Protein AF-A0A968TUQ1-F1 (afdb_monomer)

Mean predicted aligned error: 18.6 Å

Nearest PDB structures (foldseek):
  4u7b-assembly2_G-2  TM=2.785E-01  e=3.137E-01  Drosophila mauritiana
  3hot-assembly1_B  TM=2.859E-01  e=4.276E-01  Drosophila mauritiana
  3hos-assembly1_B  TM=2.836E-01  e=3.478E-01  Drosophila mauritiana
  4r79-assembly1_B  TM=2.517E-01  e=3.856E-01  Drosophila mauritiana
  1ce8-assembly1_A  TM=3.547E-01  e=5.652E+00  Escherichia coli

Foldseek 3Di:
DPDDPPPPPQPDDPVLVVCALVDALVVSCVVSVHDSVVSVVSCVVVPHDHVCVVDPQDDDDPVLLVCQQVAALVVSCVVRVHDSVVSVVSCVVVVHAHVDHDDDPPQPDDDPVLLVCQQVDALVVSCVVVVHDSVSSVVSCVVVVHDRVCVPPDDDDQPPVLVVCQLVDALVVSCVVRVNDSVNSVVVSVVVVRDGDPPPPVPPCDPVNVVLLLDQLVVNCVVPPDHSVVSVVVCVVVVVPHPPVDCVLVDVVLVVCLVVDQLVVSCVVSVHDSVVSVVSD

pLDDT: mean 77.4, std 12.42, range [32.53, 93.44]

Radius of gyration: 26.95 Å; Cα contacts (8 Å, |Δi|>4): 223; chains: 1; bounding box: 61×67×60 Å

Secondary structure (DSSP, 8-state):
-------------HHHHTTBTTB-HHHHHHHHT--HHHHHHHHHHTTPPPHHHHS-S----HHHHTTTTTS-HHHHHHHHTS-HHHHHHHHHHTTPPPSS------PPPPPHHHHHHTTTS-HHHHHHHHT--HHHHHHHHHHTTPPPHHHHS-PPPPPHHHHHHBTTB-HHHHHHHHT--HHHHHHHHHHTTPPPP---------HHHHHHTTS-HHHHTTTSSS-HHHHHHHHHHTT-------GGG--HHHHTTBTTB-HHHHHHHHTS-HHHHHTT-

Structure (mmCIF, N/CA/C/O backbone):
data_AF-A0A968TUQ1-F1
#
_entry.id   AF-A0A968TUQ1-F1
#
loop_
_atom_site.group_PDB
_atom_site.id
_atom_site.type_symbol
_atom_site.label_atom_id
_atom_site.label_alt_id
_atom_site.label_comp_id
_atom_site.label_asym_id
_atom_site.label_entity_id
_atom_site.label_seq_id
_atom_site.pdbx_PDB_ins_code
_atom_site.Cartn_x
_atom_site.Cartn_y
_atom_site.Cartn_z
_atom_site.occupancy
_atom_site.B_iso_or_equiv
_atom_site.auth_seq_id
_atom_site.auth_comp_id
_atom_site.auth_asym_id
_atom_site.auth_atom_id
_atom_site.pdbx_PDB_model_num
ATOM 1 N N . MET A 1 1 ? 16.352 11.709 -5.602 1.00 33.12 1 MET A N 1
ATOM 2 C CA . MET A 1 1 ? 15.774 12.984 -6.090 1.00 33.12 1 MET A CA 1
ATOM 3 C C . MET A 1 1 ? 15.035 13.657 -4.946 1.00 33.12 1 MET A C 1
ATOM 5 O O . MET A 1 1 ? 13.844 13.423 -4.764 1.00 33.12 1 MET A O 1
ATOM 9 N N . ARG A 1 2 ? 15.761 14.443 -4.146 1.00 34.91 2 ARG A N 1
ATOM 10 C CA . ARG A 1 2 ? 15.165 15.358 -3.170 1.00 34.91 2 ARG A CA 1
ATOM 11 C C . ARG A 1 2 ? 14.443 16.438 -3.979 1.00 34.91 2 ARG A C 1
ATOM 13 O O . ARG A 1 2 ? 15.064 17.088 -4.817 1.00 34.91 2 ARG A O 1
ATOM 20 N N . ARG A 1 3 ? 13.119 16.540 -3.850 1.00 32.53 3 ARG A N 1
ATOM 21 C CA . ARG A 1 3 ? 12.384 17.660 -4.451 1.00 32.53 3 ARG A CA 1
ATOM 22 C C . ARG A 1 3 ? 12.853 18.920 -3.724 1.00 32.53 3 ARG A C 1
ATOM 24 O O . ARG A 1 3 ? 12.850 18.919 -2.499 1.00 32.53 3 ARG A O 1
ATOM 31 N N . LYS A 1 4 ? 13.312 19.923 -4.482 1.00 34.19 4 LYS A N 1
ATOM 32 C CA . LYS A 1 4 ? 13.714 21.237 -3.963 1.00 34.19 4 LYS A CA 1
ATOM 33 C C . LYS A 1 4 ? 12.654 21.743 -2.970 1.00 34.19 4 LYS A C 1
ATOM 35 O O . LYS A 1 4 ? 11.468 21.633 -3.300 1.00 34.19 4 LYS A O 1
ATOM 40 N N . PRO A 1 5 ? 13.044 22.297 -1.812 1.00 37.25 5 PRO A N 1
ATOM 41 C CA . PRO A 1 5 ? 12.116 23.085 -1.022 1.00 37.25 5 PRO A CA 1
ATOM 42 C C . PRO A 1 5 ? 11.729 24.286 -1.888 1.00 37.25 5 PRO A C 1
ATOM 44 O O . PRO A 1 5 ? 12.598 24.992 -2.402 1.00 37.25 5 PRO A O 1
ATOM 47 N N . LEU A 1 6 ? 10.434 24.484 -2.132 1.00 42.66 6 LEU A N 1
ATOM 48 C CA . LEU A 1 6 ? 9.973 25.788 -2.589 1.00 42.66 6 LEU A CA 1
ATOM 49 C C . LEU A 1 6 ? 10.182 26.712 -1.394 1.00 42.66 6 LEU A C 1
ATOM 51 O O . LEU A 1 6 ? 9.372 26.728 -0.472 1.00 42.66 6 LEU A O 1
ATOM 55 N N . GLY A 1 7 ? 11.320 27.402 -1.391 1.00 41.84 7 GLY A N 1
ATOM 56 C CA . GLY A 1 7 ? 11.641 28.499 -0.489 1.00 41.84 7 GLY A CA 1
ATOM 57 C C . GLY A 1 7 ? 10.752 29.707 -0.765 1.00 41.84 7 GLY A C 1
ATOM 58 O O . GLY A 1 7 ? 11.242 30.785 -1.066 1.00 41.84 7 GLY A O 1
ATOM 59 N N . SER A 1 8 ? 9.436 29.530 -0.690 1.00 48.94 8 SER A N 1
ATOM 60 C CA . SER A 1 8 ? 8.566 30.613 -0.274 1.00 48.94 8 SER A CA 1
ATOM 61 C C . SER A 1 8 ? 8.575 30.551 1.243 1.00 48.94 8 SER A C 1
ATOM 63 O O . SER A 1 8 ? 7.994 29.629 1.820 1.00 48.94 8 SER A O 1
ATOM 65 N N . THR A 1 9 ? 9.270 31.483 1.885 1.00 60.72 9 THR A N 1
ATOM 66 C CA . THR A 1 9 ? 9.109 31.756 3.311 1.00 60.72 9 THR A CA 1
ATOM 67 C C . THR A 1 9 ? 7.655 32.169 3.503 1.00 60.72 9 THR A C 1
ATOM 69 O O . THR A 1 9 ? 7.305 33.337 3.354 1.00 60.72 9 THR A O 1
ATOM 72 N N . ILE A 1 10 ? 6.765 31.190 3.694 1.00 66.44 10 ILE A N 1
ATOM 73 C CA . ILE A 1 10 ? 5.352 31.458 3.926 1.00 66.44 10 ILE A CA 1
ATOM 74 C C . ILE A 1 10 ? 5.318 32.284 5.200 1.00 66.44 10 ILE A C 1
ATOM 76 O O . ILE A 1 10 ? 5.719 31.815 6.265 1.00 66.44 10 ILE A O 1
ATOM 80 N N . ARG A 1 11 ? 4.888 33.540 5.084 1.00 77.81 11 ARG A N 1
ATOM 81 C CA . ARG A 1 11 ? 4.681 34.385 6.251 1.00 77.81 11 ARG A CA 1
ATOM 82 C C . ARG A 1 11 ? 3.464 33.842 6.979 1.00 77.81 11 ARG A C 1
ATOM 84 O O . ARG A 1 11 ? 2.336 34.098 6.572 1.00 77.81 11 ARG A O 1
ATOM 91 N N . T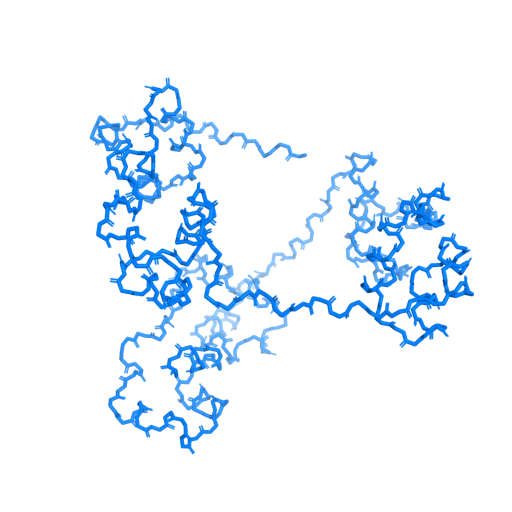RP A 1 12 ? 3.712 33.063 8.022 1.00 80.81 12 TRP A N 1
ATOM 92 C CA . TRP A 1 12 ? 2.681 32.417 8.816 1.00 80.81 12 TRP A CA 1
ATOM 93 C C . TRP A 1 12 ? 1.817 33.459 9.536 1.00 80.81 12 TRP A C 1
ATOM 95 O O . TRP A 1 12 ? 2.307 34.136 10.445 1.00 80.81 12 TRP A O 1
ATOM 105 N N . PRO A 1 13 ? 0.535 33.620 9.159 1.00 85.19 13 PRO A N 1
ATOM 106 C CA . PRO A 1 13 ? -0.359 34.529 9.861 1.00 85.19 13 PRO A CA 1
ATOM 107 C C . PRO A 1 13 ? -0.553 34.043 11.299 1.00 85.19 13 PRO A C 1
ATOM 109 O O . PRO A 1 13 ? -0.803 32.854 11.502 1.00 85.19 13 PRO A O 1
ATOM 112 N N . LYS A 1 14 ? -0.514 34.948 12.289 1.00 85.50 14 LYS A N 1
ATOM 113 C CA . LYS A 1 14 ? -0.693 34.602 13.717 1.00 85.50 14 LYS A CA 1
ATOM 114 C C . LYS A 1 14 ? -1.936 33.731 13.956 1.00 85.50 14 LYS A C 1
ATOM 116 O O . LYS A 1 14 ? -1.852 32.729 14.656 1.00 85.50 14 LYS A O 1
ATOM 121 N N . ARG A 1 15 ? -3.045 34.042 13.268 1.00 86.56 15 ARG A N 1
ATOM 122 C CA . ARG A 1 15 ? -4.294 33.260 13.315 1.00 86.56 15 ARG A CA 1
ATOM 123 C C . ARG A 1 15 ? -4.132 31.794 12.898 1.00 86.56 15 ARG A C 1
ATOM 125 O O . ARG A 1 15 ? -4.805 30.942 13.444 1.00 86.56 15 ARG A O 1
ATOM 132 N N . LEU A 1 16 ? -3.260 31.489 11.934 1.00 83.81 16 LEU A N 1
ATOM 133 C CA . LEU A 1 16 ? -3.053 30.119 11.450 1.00 83.81 16 LEU A CA 1
ATOM 134 C C . LEU A 1 16 ? -2.006 29.369 12.272 1.00 83.81 16 LEU A C 1
ATOM 136 O O . LEU A 1 16 ? -2.082 28.150 12.358 1.00 83.81 16 LEU A O 1
ATOM 140 N N . ILE A 1 17 ? -1.067 30.086 12.898 1.00 85.12 17 ILE A N 1
ATOM 141 C CA . ILE A 1 17 ? -0.157 29.503 13.893 1.00 85.12 17 ILE A CA 1
ATOM 142 C C . ILE A 1 17 ? -0.963 28.981 15.084 1.00 85.12 17 ILE A C 1
ATOM 144 O O . ILE A 1 17 ? -0.720 27.863 15.518 1.00 85.12 17 ILE A O 1
ATOM 148 N N . ALA A 1 18 ? -1.949 29.754 15.554 1.00 86.44 18 ALA A N 1
ATOM 149 C CA . ALA A 1 18 ? -2.832 29.357 16.652 1.00 86.44 18 ALA A CA 1
ATOM 150 C C . ALA A 1 18 ? -3.691 28.117 16.337 1.00 86.44 18 ALA A C 1
ATOM 152 O O . ALA A 1 18 ? -4.138 27.441 17.249 1.00 86.44 18 ALA A O 1
ATOM 153 N N . LEU A 1 19 ? -3.905 27.804 15.054 1.00 85.69 19 LEU A N 1
ATOM 154 C CA . LEU A 1 19 ? -4.670 26.631 14.626 1.00 85.69 19 LEU A CA 1
ATOM 155 C C . LEU A 1 19 ? -3.806 25.375 14.435 1.00 85.69 19 LEU A C 1
ATOM 157 O O . LEU A 1 19 ? -4.350 24.289 14.229 1.00 85.69 19 LEU A O 1
ATOM 161 N N . LEU A 1 20 ? -2.472 25.489 14.466 1.00 86.56 20 LEU A N 1
ATOM 162 C CA . LEU A 1 20 ? -1.587 24.326 14.365 1.00 86.56 20 LEU A CA 1
ATOM 163 C C . LEU A 1 20 ? -1.855 23.394 15.551 1.00 86.56 20 LEU A C 1
ATOM 165 O O . LEU A 1 20 ? -1.672 23.792 16.691 1.00 86.56 20 LEU A O 1
ATOM 169 N N . GLY A 1 21 ? -2.259 22.152 15.282 1.00 81.94 21 GLY A N 1
ATOM 170 C CA . GLY A 1 21 ? -2.590 21.179 16.329 1.00 81.94 21 GLY A CA 1
ATOM 171 C C . GLY A 1 21 ? -4.062 21.173 16.751 1.00 81.94 21 GLY A C 1
ATOM 172 O O . GLY A 1 21 ? -4.553 20.101 17.072 1.00 81.94 21 GLY A O 1
ATOM 173 N N . GLU A 1 22 ? -4.777 22.294 16.625 1.00 85.44 22 GLU A N 1
ATOM 174 C CA . GLU A 1 22 ? -6.219 22.418 16.931 1.00 85.44 22 GLU A CA 1
ATOM 175 C C . GLU A 1 22 ? -7.124 22.006 15.765 1.00 85.44 22 GLU A C 1
ATOM 177 O O . GLU A 1 22 ? -8.274 21.612 15.944 1.00 85.44 22 GLU A O 1
ATOM 182 N N . VAL A 1 23 ? -6.611 22.064 14.534 1.00 83.81 23 VAL A N 1
ATOM 183 C CA . VAL A 1 23 ? -7.305 21.554 13.343 1.00 83.81 23 VAL A CA 1
ATOM 184 C C . VAL A 1 23 ? -6.367 20.678 12.510 1.00 83.81 23 VAL A C 1
ATOM 186 O O . VAL A 1 23 ? -5.143 20.836 12.578 1.00 83.81 23 VAL A O 1
ATOM 189 N N . PRO A 1 24 ? -6.889 19.754 11.678 1.00 87.38 24 PRO A N 1
ATOM 190 C CA . PRO A 1 24 ? -6.045 18.952 10.803 1.00 87.38 24 PRO A CA 1
ATOM 191 C C . PRO A 1 24 ? -5.154 19.822 9.906 1.00 87.38 24 PRO A C 1
ATOM 193 O O . PRO A 1 24 ? -5.659 20.715 9.225 1.00 87.38 24 PRO A O 1
ATOM 196 N N . ASP A 1 25 ? -3.863 19.479 9.799 1.00 87.12 25 ASP A N 1
ATOM 197 C CA . ASP A 1 25 ? -2.859 20.185 8.974 1.00 87.12 25 ASP A CA 1
ATOM 198 C C . ASP A 1 25 ? -3.331 20.439 7.526 1.00 87.12 25 ASP A C 1
ATOM 200 O O . ASP A 1 25 ? -2.899 21.385 6.869 1.00 87.12 25 ASP A O 1
ATOM 204 N N . ARG A 1 26 ? -4.258 19.614 7.021 1.00 86.19 26 ARG A N 1
ATOM 205 C CA . ARG A 1 26 ? -4.890 19.788 5.711 1.00 86.19 26 ARG A CA 1
ATOM 206 C C . ARG A 1 26 ? -5.727 21.056 5.585 1.00 86.19 26 ARG A C 1
ATOM 208 O O . ARG A 1 26 ? -5.675 21.681 4.534 1.00 86.19 26 ARG A O 1
ATOM 215 N N . VAL A 1 27 ? -6.466 21.436 6.620 1.00 86.50 27 VAL A N 1
ATOM 216 C CA . VAL A 1 27 ? -7.296 22.650 6.606 1.00 86.50 27 VAL A CA 1
ATOM 217 C C . VAL A 1 27 ? -6.400 23.884 6.483 1.00 86.50 27 VAL A C 1
ATOM 219 O O . VAL A 1 27 ? -6.662 24.771 5.676 1.00 86.50 27 VAL A O 1
ATOM 222 N N . ILE A 1 28 ? -5.287 23.892 7.218 1.00 87.00 28 ILE A N 1
ATOM 223 C CA . ILE A 1 28 ? -4.291 24.971 7.195 1.00 87.00 28 ILE A CA 1
ATOM 224 C C . ILE A 1 28 ? -3.551 25.000 5.852 1.00 87.00 28 ILE A C 1
ATOM 226 O O . ILE A 1 28 ? -3.339 26.073 5.288 1.00 87.00 28 ILE A O 1
ATOM 230 N N . ALA A 1 29 ? -3.202 23.830 5.306 1.00 86.44 29 ALA A N 1
ATOM 231 C CA . ALA A 1 29 ? -2.570 23.715 3.994 1.00 86.44 29 ALA A CA 1
ATOM 232 C C . ALA A 1 29 ? -3.476 24.241 2.872 1.00 86.44 29 ALA A C 1
ATOM 234 O O . ALA A 1 29 ? -3.013 24.993 2.014 1.00 86.44 29 ALA A O 1
ATOM 235 N N . ASP A 1 30 ? -4.766 23.897 2.912 1.00 82.19 30 ASP A N 1
ATOM 236 C CA . ASP A 1 30 ? -5.763 24.372 1.952 1.00 82.19 30 ASP A CA 1
ATOM 237 C C . ASP A 1 30 ? -5.977 25.897 2.091 1.00 82.19 30 ASP A C 1
ATOM 239 O O . ASP A 1 30 ? -6.048 26.593 1.079 1.00 82.19 30 ASP A O 1
ATOM 243 N N . ALA A 1 31 ? -5.982 26.442 3.317 1.00 82.38 31 ALA A N 1
ATOM 244 C CA . ALA A 1 31 ? -6.110 27.883 3.574 1.00 82.38 31 ALA A CA 1
ATOM 245 C C . ALA A 1 31 ? -4.886 28.712 3.133 1.00 82.38 31 ALA A C 1
ATOM 247 O O . ALA A 1 31 ? -5.034 29.868 2.740 1.00 82.38 31 ALA A O 1
ATOM 248 N N . LEU A 1 32 ? -3.679 28.137 3.193 1.00 81.62 32 LEU A N 1
ATOM 249 C CA . LEU A 1 32 ? -2.426 28.777 2.763 1.00 81.62 32 LEU A CA 1
ATOM 250 C C . LEU A 1 32 ? -2.050 28.475 1.307 1.00 81.62 32 LEU A C 1
ATOM 252 O O . LEU A 1 32 ? -1.065 29.018 0.808 1.00 81.62 32 LEU A O 1
ATOM 256 N N . GLY A 1 33 ? -2.777 27.575 0.640 1.00 81.56 33 GLY A N 1
ATOM 257 C CA . GLY A 1 33 ? -2.406 27.072 -0.682 1.00 81.56 33 GLY A CA 1
ATOM 258 C C . GLY A 1 33 ? -1.053 26.347 -0.701 1.00 81.56 33 GLY A C 1
ATOM 259 O O . GLY A 1 33 ? -0.375 26.338 -1.730 1.00 81.56 33 GLY A O 1
ATOM 260 N N . CYS A 1 34 ? -0.632 25.761 0.425 1.00 82.19 34 CYS A N 1
ATOM 261 C CA . CYS A 1 34 ? 0.681 25.137 0.584 1.00 82.19 34 CYS A CA 1
ATOM 262 C C . CYS A 1 34 ? 0.599 23.606 0.710 1.00 82.19 34 CYS A C 1
ATOM 264 O O . CYS A 1 34 ? -0.471 23.003 0.767 1.00 82.19 34 CYS A O 1
ATOM 266 N N . GLY A 1 35 ? 1.753 22.934 0.690 1.00 82.12 35 GLY A N 1
ATOM 267 C CA . GLY A 1 35 ? 1.809 21.482 0.866 1.00 82.12 35 GLY A CA 1
ATOM 268 C C . GLY A 1 35 ? 1.678 21.071 2.336 1.00 82.12 35 GLY A C 1
ATOM 269 O O . GLY A 1 35 ? 2.262 21.714 3.202 1.00 82.12 35 GLY A O 1
ATOM 270 N N . LEU A 1 36 ? 1.019 19.935 2.610 1.00 86.00 36 LEU A N 1
ATOM 271 C CA . LEU A 1 36 ? 0.893 19.349 3.962 1.00 86.00 36 LEU A CA 1
ATOM 272 C C . LEU A 1 36 ? 2.233 19.228 4.705 1.00 86.00 36 LEU A C 1
ATOM 274 O O . LEU A 1 36 ? 2.287 19.394 5.917 1.00 86.00 36 LEU A O 1
ATOM 278 N N . SER A 1 37 ? 3.319 18.948 3.978 1.00 85.12 37 SER A N 1
ATOM 279 C CA . SER A 1 37 ? 4.660 18.837 4.553 1.00 85.12 37 SER A CA 1
ATOM 280 C C . SER A 1 37 ? 5.168 20.151 5.142 1.00 85.12 37 SER A C 1
ATOM 282 O O . SER A 1 37 ? 5.900 20.112 6.118 1.00 85.12 37 SER A O 1
ATOM 284 N N . VAL A 1 38 ? 4.772 21.297 4.577 1.00 87.44 38 VAL A N 1
ATOM 285 C CA . VAL A 1 38 ? 5.187 22.625 5.058 1.00 87.44 38 VAL A CA 1
ATOM 286 C C . VAL A 1 38 ? 4.492 22.948 6.379 1.00 87.44 38 VAL A C 1
ATOM 288 O O . VAL A 1 38 ? 5.130 23.427 7.308 1.00 87.44 38 VAL A O 1
ATOM 291 N N . VAL A 1 39 ? 3.203 22.612 6.493 1.00 88.06 39 VAL A N 1
ATOM 292 C CA . VAL A 1 39 ? 2.449 22.742 7.749 1.00 88.06 39 VAL A CA 1
ATOM 293 C C . VAL A 1 39 ? 2.994 21.802 8.820 1.00 88.06 39 VAL A C 1
ATOM 295 O O . VAL A 1 39 ? 3.219 22.226 9.950 1.00 88.06 39 VAL A O 1
ATOM 298 N N . ALA A 1 40 ? 3.281 20.550 8.454 1.00 85.19 40 ALA A N 1
ATOM 299 C CA . ALA A 1 40 ? 3.857 19.576 9.374 1.00 85.19 40 ALA A CA 1
ATOM 300 C C . ALA A 1 40 ? 5.251 19.994 9.874 1.00 85.19 40 ALA A C 1
ATOM 302 O O . ALA A 1 40 ? 5.537 19.837 11.059 1.00 85.19 40 ALA A O 1
ATOM 303 N N . GLU A 1 41 ? 6.102 20.541 9.001 1.00 88.44 41 GLU A N 1
ATOM 304 C CA . GLU A 1 41 ? 7.426 21.055 9.368 1.00 88.44 41 GLU A CA 1
ATOM 305 C C . GLU A 1 41 ? 7.315 22.267 10.303 1.00 88.44 41 GLU A C 1
ATOM 307 O O . GLU A 1 41 ? 8.007 22.328 11.318 1.00 88.44 41 GLU A O 1
ATOM 312 N N . GLU A 1 42 ? 6.406 23.203 10.019 1.00 87.56 42 GLU A N 1
ATOM 313 C CA . GLU A 1 42 ? 6.202 24.382 10.867 1.00 87.56 42 GLU A CA 1
ATOM 314 C C . GLU A 1 42 ? 5.665 24.019 12.256 1.00 87.56 42 GLU A C 1
ATOM 316 O O . GLU A 1 42 ? 6.118 24.554 13.276 1.00 87.56 42 GLU A O 1
ATOM 321 N N . ARG A 1 43 ? 4.738 23.058 12.295 1.00 91.12 43 ARG A N 1
ATOM 322 C CA . ARG A 1 43 ? 4.211 22.465 13.522 1.00 91.12 43 ARG A CA 1
ATOM 323 C C . ARG A 1 43 ? 5.328 21.803 14.338 1.00 91.12 43 ARG A C 1
ATOM 325 O O . ARG A 1 43 ? 5.426 22.033 15.542 1.00 91.12 43 ARG A O 1
ATOM 332 N N . GLN A 1 44 ? 6.198 21.027 13.686 1.00 87.44 44 GLN A N 1
ATOM 333 C CA . GLN A 1 44 ? 7.351 20.377 14.323 1.00 87.44 44 GLN A CA 1
ATOM 334 C C . GLN A 1 44 ? 8.378 21.386 14.851 1.00 87.44 44 GLN A C 1
ATOM 336 O O . GLN A 1 44 ? 8.845 21.221 15.976 1.00 87.44 44 GLN A O 1
ATOM 341 N N . LYS A 1 45 ? 8.683 22.458 14.103 1.00 89.50 45 LYS A N 1
ATOM 342 C CA . LYS A 1 45 ? 9.578 23.544 14.556 1.00 89.50 45 LYS A CA 1
ATOM 343 C C . LYS A 1 45 ? 9.094 24.194 15.852 1.00 89.50 45 LYS A C 1
ATOM 345 O O . LYS A 1 45 ? 9.906 24.528 16.706 1.00 89.50 45 LYS A O 1
ATOM 350 N N . ARG A 1 46 ? 7.775 24.327 16.014 1.00 88.00 46 ARG A N 1
ATOM 351 C CA . ARG A 1 46 ? 7.130 24.853 17.233 1.00 88.00 46 ARG A CA 1
ATOM 352 C C . ARG A 1 46 ? 6.848 23.795 18.294 1.00 88.00 46 ARG A C 1
ATOM 354 O O . ARG A 1 46 ? 6.262 24.124 19.315 1.00 88.00 46 ARG A O 1
ATOM 361 N N . ARG A 1 47 ? 7.255 22.542 18.061 1.00 87.88 47 ARG A N 1
ATOM 362 C CA . ARG A 1 47 ? 7.020 21.399 18.959 1.00 87.88 47 ARG A CA 1
ATOM 363 C C . ARG A 1 47 ? 5.540 21.177 19.299 1.00 87.88 47 ARG A C 1
ATOM 365 O O . ARG A 1 47 ? 5.224 20.625 20.344 1.00 87.88 47 ARG A O 1
ATOM 372 N N . ILE A 1 48 ? 4.632 21.558 18.401 1.00 86.12 48 ILE A N 1
ATOM 373 C CA . ILE A 1 48 ? 3.193 21.369 18.598 1.00 86.12 48 ILE A CA 1
ATOM 374 C C . ILE A 1 48 ? 2.810 19.945 18.150 1.00 86.12 48 ILE A C 1
ATOM 376 O O . ILE A 1 48 ? 3.177 19.535 17.043 1.00 86.12 48 ILE A O 1
ATOM 380 N N . PRO A 1 49 ? 2.095 19.137 18.948 1.00 83.38 49 PRO A N 1
ATOM 381 C CA . PRO A 1 49 ? 1.619 17.825 18.507 1.00 83.38 49 PRO A CA 1
ATOM 382 C C . PRO A 1 49 ? 0.590 17.936 17.372 1.00 83.38 49 PRO A C 1
ATOM 384 O O . PRO A 1 49 ? -0.074 18.955 17.205 1.00 83.38 49 PRO A O 1
ATOM 387 N N . SER A 1 50 ? 0.458 16.900 16.540 1.00 83.94 50 SER A N 1
ATOM 388 C CA . SER A 1 50 ? -0.523 16.934 15.443 1.00 83.94 50 SER A CA 1
ATOM 389 C C . SER A 1 50 ? -1.947 16.876 15.983 1.00 83.94 50 SER A C 1
ATOM 391 O O . SER A 1 50 ? -2.171 16.235 17.006 1.00 83.94 50 SER A O 1
ATOM 393 N N . TYR A 1 51 ? -2.914 17.431 15.252 1.00 81.06 51 TYR A N 1
ATOM 394 C CA . TYR A 1 51 ? -4.336 17.305 15.593 1.00 81.06 51 TYR A CA 1
ATOM 395 C C . TYR A 1 51 ? -4.758 15.863 15.891 1.00 81.06 51 TYR A C 1
ATOM 397 O O . TYR A 1 51 ? -5.445 15.595 16.862 1.00 81.06 51 TYR A O 1
ATOM 405 N N . ALA A 1 52 ? -4.271 14.893 15.115 1.00 72.19 52 ALA A N 1
ATOM 406 C CA . ALA A 1 52 ? -4.585 13.482 15.344 1.00 72.19 52 ALA A CA 1
ATOM 407 C C . ALA A 1 52 ? -3.944 12.894 16.618 1.00 72.19 52 ALA A C 1
ATOM 409 O O . ALA A 1 52 ? -4.367 11.835 17.073 1.00 72.19 52 ALA A O 1
ATOM 410 N N . THR A 1 53 ? -2.894 13.530 17.140 1.00 71.06 53 THR A N 1
ATOM 411 C CA . THR A 1 53 ? -2.249 13.168 18.409 1.00 71.06 53 THR A CA 1
ATOM 412 C C . THR A 1 53 ? -3.007 13.766 19.591 1.00 71.06 53 THR A C 1
ATOM 414 O O . THR A 1 53 ? -3.144 13.094 20.603 1.00 71.06 53 THR A O 1
ATOM 417 N N . GLN A 1 54 ? -3.489 15.004 19.449 1.00 65.00 54 GLN A N 1
ATOM 418 C CA . GLN A 1 54 ? -4.206 15.737 20.501 1.00 65.00 54 GLN A CA 1
ATOM 419 C C . GLN A 1 54 ? -5.680 15.340 20.596 1.00 65.00 54 GLN A C 1
ATOM 421 O O . GLN A 1 54 ? -6.257 15.350 21.674 1.00 65.00 54 GLN A O 1
ATOM 426 N N . HIS A 1 55 ? -6.264 14.911 19.478 1.00 65.62 55 HIS A N 1
ATOM 427 C CA . HIS A 1 55 ? -7.620 14.391 19.402 1.00 65.62 55 HIS A CA 1
ATOM 428 C C . HIS A 1 55 ? -7.556 12.939 18.930 1.00 65.62 55 HI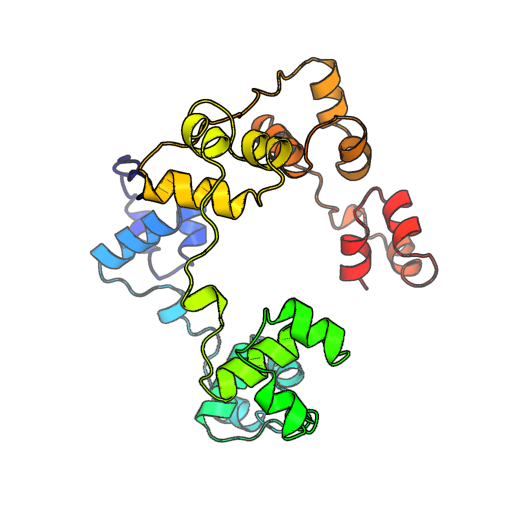S A C 1
ATOM 430 O O . HIS A 1 55 ? -7.625 12.665 17.719 1.00 65.62 55 HIS A O 1
ATOM 436 N N . PRO A 1 56 ? -7.378 11.982 19.862 1.00 62.25 56 PRO A N 1
ATOM 437 C CA . PRO A 1 56 ? -7.494 10.573 19.544 1.00 62.25 56 PRO A CA 1
ATOM 438 C C . PRO A 1 56 ? -8.813 10.351 18.809 1.00 62.25 56 PRO A C 1
ATOM 440 O O . PRO A 1 56 ? -9.874 10.763 19.263 1.00 62.25 56 PRO A O 1
ATOM 443 N N . ARG A 1 57 ? -8.764 9.667 17.661 1.00 65.94 57 ARG A N 1
ATOM 444 C CA . ARG A 1 57 ? -9.966 9.382 16.848 1.00 65.94 57 ARG A CA 1
ATOM 445 C C . ARG A 1 57 ? -11.047 8.595 17.605 1.00 65.94 57 ARG A C 1
ATOM 447 O O . ARG A 1 57 ? -12.131 8.399 17.071 1.00 65.94 57 ARG A O 1
ATOM 454 N N . CYS A 1 58 ? -10.711 8.077 18.781 1.00 68.50 58 CYS A N 1
ATOM 455 C CA . CYS A 1 58 ? -11.593 7.411 19.715 1.00 68.50 58 CYS A CA 1
ATOM 456 C C . CYS A 1 58 ? -10.965 7.486 21.104 1.00 68.50 58 CYS A C 1
ATOM 458 O O . CYS A 1 58 ? -9.853 6.989 21.296 1.00 68.50 58 CYS A O 1
ATOM 460 N N . GLU A 1 59 ? -11.691 8.032 22.068 1.00 78.44 59 GLU A N 1
ATOM 461 C CA . GLU A 1 59 ? -11.444 7.745 23.477 1.00 78.44 59 GLU A CA 1
ATOM 462 C C . GLU A 1 59 ? -11.982 6.348 23.771 1.00 78.44 59 GLU A C 1
ATOM 464 O O . GLU A 1 59 ? -13.161 6.066 23.529 1.00 78.44 59 GLU A O 1
ATOM 469 N N . TRP A 1 60 ? -11.105 5.447 24.205 1.00 84.56 60 TRP A N 1
ATOM 470 C CA . TRP A 1 60 ? -11.486 4.100 24.611 1.00 84.56 60 TRP A CA 1
ATOM 471 C C . TRP A 1 60 ? -11.943 4.140 26.060 1.00 84.56 60 TRP A C 1
ATOM 473 O O . TRP A 1 60 ? -11.145 4.426 26.946 1.00 84.56 60 TRP A O 1
ATOM 483 N N . THR A 1 61 ? -13.224 3.864 26.278 1.00 86.44 61 THR A N 1
ATOM 484 C CA . THR A 1 61 ? -13.809 3.715 27.610 1.00 86.44 61 THR A CA 1
ATOM 485 C C . THR A 1 61 ? -14.051 2.229 27.893 1.00 86.44 61 THR A C 1
ATOM 487 O O . THR A 1 61 ? -14.132 1.442 26.938 1.00 86.44 61 THR A O 1
ATOM 490 N N . PRO A 1 62 ? -14.185 1.817 29.166 1.00 86.69 62 PRO A N 1
ATOM 491 C CA . PRO A 1 62 ? -14.484 0.429 29.519 1.00 86.69 62 PRO A CA 1
ATOM 492 C C . PRO A 1 62 ? -15.719 -0.132 28.795 1.00 86.69 62 PRO A C 1
ATOM 494 O O . PRO A 1 62 ? -15.716 -1.286 28.367 1.00 86.69 62 PRO A O 1
ATOM 497 N N . GLU A 1 63 ? -16.742 0.694 28.559 1.00 86.00 63 GLU A N 1
ATOM 498 C CA . GLU A 1 63 ? -17.967 0.304 27.847 1.00 86.00 63 GLU A CA 1
ATOM 499 C C . GLU A 1 63 ? -17.681 -0.028 26.377 1.00 86.00 63 GLU A C 1
ATOM 501 O O . GLU A 1 63 ? -18.234 -0.981 25.827 1.00 86.00 63 GLU A O 1
ATOM 506 N N . LYS A 1 64 ? -16.783 0.729 25.732 1.00 88.62 64 LYS A N 1
ATOM 507 C CA . LYS A 1 64 ? -16.369 0.478 24.342 1.00 88.62 64 LYS A CA 1
ATOM 508 C C . LYS A 1 64 ? -15.464 -0.742 24.240 1.00 88.62 64 LYS A C 1
ATOM 510 O O . LYS A 1 64 ? -15.598 -1.514 23.290 1.00 88.62 64 LYS A O 1
ATOM 515 N N . ASP A 1 65 ? -14.573 -0.931 25.211 1.00 90.31 65 ASP A N 1
ATOM 516 C CA . ASP A 1 65 ? -13.728 -2.124 25.289 1.00 90.31 65 ASP A CA 1
ATOM 517 C C . ASP A 1 65 ? -14.583 -3.390 25.485 1.00 90.31 65 ASP A C 1
ATOM 519 O O . ASP A 1 65 ? -14.309 -4.417 24.863 1.00 90.31 65 ASP A O 1
ATOM 523 N N . ALA A 1 66 ? -15.695 -3.295 26.225 1.00 90.00 66 ALA A N 1
ATOM 524 C CA . ALA A 1 66 ? -16.648 -4.390 26.406 1.00 90.00 66 ALA A CA 1
ATOM 525 C C . ALA A 1 66 ? -17.391 -4.807 25.119 1.00 90.00 66 ALA A C 1
ATOM 527 O O . ALA A 1 66 ? -18.037 -5.859 25.110 1.00 90.00 66 ALA A O 1
ATOM 528 N N . LEU A 1 67 ? -17.335 -4.016 24.040 1.00 88.50 67 LEU A N 1
ATOM 529 C CA . LEU A 1 67 ? -17.878 -4.385 22.723 1.00 88.50 67 LEU A CA 1
ATOM 530 C C . LEU A 1 67 ? -16.868 -5.155 21.860 1.00 88.50 67 LEU A C 1
ATOM 532 O O . LEU A 1 67 ? -17.252 -5.805 20.883 1.00 88.50 67 LEU A O 1
ATOM 536 N N . LEU A 1 68 ? -15.578 -5.101 22.196 1.00 89.75 68 LEU A N 1
ATOM 537 C CA . LEU A 1 68 ? -14.522 -5.755 21.428 1.00 89.75 68 LEU A CA 1
ATOM 538 C C . LEU A 1 68 ? -14.643 -7.279 21.545 1.00 89.75 68 LEU A C 1
ATOM 540 O O . LEU A 1 68 ? -14.846 -7.824 22.623 1.00 89.75 68 LEU A O 1
ATOM 544 N N . GLY A 1 69 ? -14.529 -7.986 20.419 1.00 84.62 69 GLY A N 1
ATOM 545 C CA . GLY A 1 69 ? -14.631 -9.452 20.381 1.00 84.62 69 GLY A CA 1
ATOM 546 C C . GLY A 1 69 ? -16.062 -10.010 20.414 1.00 84.62 69 GLY A C 1
ATOM 547 O O . GLY A 1 69 ? -16.251 -11.159 20.021 1.00 84.62 69 GLY A O 1
ATOM 548 N N . LYS A 1 70 ? -17.078 -9.209 20.776 1.00 88.81 70 LYS A N 1
ATOM 549 C CA . LYS A 1 70 ? -18.503 -9.604 20.708 1.00 88.81 70 LYS A CA 1
ATOM 550 C C . LYS A 1 70 ? -19.065 -9.603 19.289 1.00 88.81 70 LYS A C 1
ATOM 552 O O . LYS A 1 70 ? -19.985 -10.356 18.983 1.00 88.81 70 LYS A O 1
ATOM 557 N N . ASP A 1 71 ? -18.510 -8.779 18.404 1.00 87.44 71 ASP A N 1
ATOM 558 C CA . ASP A 1 71 ? -18.820 -8.751 16.973 1.00 87.44 71 ASP A CA 1
ATOM 559 C C . ASP A 1 71 ? -17.535 -8.567 16.145 1.00 87.44 71 ASP A C 1
ATOM 561 O O . ASP A 1 71 ? -16.428 -8.460 16.677 1.00 87.44 71 ASP A O 1
ATOM 565 N N . SER A 1 72 ? -17.662 -8.569 14.821 1.00 89.25 72 SER A N 1
ATOM 566 C CA . SER A 1 72 ? -16.593 -8.223 13.896 1.00 89.25 72 SER A CA 1
ATOM 567 C C . SER A 1 72 ? -16.071 -6.818 14.180 1.00 89.25 72 SER A C 1
ATOM 569 O O . SER A 1 72 ? -16.839 -5.887 14.429 1.00 89.25 72 SER A O 1
ATOM 571 N N . ASP A 1 73 ? -14.759 -6.632 14.000 1.00 89.50 73 ASP A N 1
ATOM 572 C CA . ASP A 1 73 ? -14.115 -5.318 14.125 1.00 89.50 73 ASP A CA 1
ATOM 573 C C . ASP A 1 73 ? -14.794 -4.260 13.224 1.00 89.50 73 ASP A C 1
ATOM 575 O O . ASP A 1 73 ? -14.743 -3.070 13.514 1.00 89.50 73 ASP A O 1
ATOM 579 N N . ARG A 1 74 ? -15.448 -4.684 12.129 1.00 88.25 74 ARG A N 1
ATOM 580 C CA . ARG A 1 74 ? -16.229 -3.817 11.233 1.00 88.25 74 ARG A CA 1
ATOM 581 C C . ARG A 1 74 ? -17.556 -3.379 11.858 1.00 88.25 74 ARG A C 1
ATOM 583 O O . ARG A 1 74 ? -17.885 -2.202 11.754 1.00 88.25 74 ARG A O 1
ATOM 590 N N . ALA A 1 75 ? -18.322 -4.299 12.440 1.00 87.62 75 ALA A N 1
ATOM 591 C CA . ALA A 1 75 ? -19.606 -3.978 13.060 1.00 87.62 75 ALA A CA 1
ATOM 592 C C . ALA A 1 75 ? -19.406 -3.093 14.295 1.00 87.62 75 ALA A C 1
ATOM 594 O O . ALA A 1 75 ? -20.019 -2.034 14.395 1.00 87.62 75 ALA A O 1
ATOM 595 N N . VAL A 1 76 ? -18.455 -3.456 15.162 1.00 88.56 76 VAL A N 1
ATOM 596 C CA . VAL A 1 76 ? -18.094 -2.645 16.334 1.00 88.56 76 VAL A CA 1
ATOM 597 C C . VAL A 1 76 ? -17.610 -1.254 15.910 1.00 88.56 76 VAL A C 1
ATOM 599 O O . VAL A 1 76 ? -17.997 -0.255 16.506 1.00 88.56 76 VAL A O 1
ATOM 602 N N . ALA A 1 77 ? -16.828 -1.159 14.831 1.00 88.38 77 ALA A N 1
ATOM 603 C CA . ALA A 1 77 ? -16.397 0.127 14.284 1.00 88.38 77 ALA A CA 1
ATOM 604 C C . ALA A 1 77 ? -17.562 1.002 13.806 1.00 88.38 77 ALA A C 1
ATOM 606 O O . ALA A 1 77 ? -17.535 2.211 14.025 1.00 88.38 77 ALA A O 1
ATOM 607 N N . ALA A 1 78 ? -18.578 0.403 13.177 1.00 85.12 78 ALA A N 1
ATOM 608 C CA . ALA A 1 78 ? -19.764 1.124 12.728 1.00 85.12 78 ALA A CA 1
ATOM 609 C C . ALA A 1 78 ? -20.579 1.673 13.908 1.00 85.12 78 ALA A C 1
ATOM 611 O O . ALA A 1 78 ? -21.010 2.819 13.853 1.00 85.12 78 ALA A O 1
ATOM 612 N N . VAL A 1 79 ? -20.725 0.889 14.983 1.00 85.69 79 VAL A N 1
ATOM 613 C CA . VAL A 1 79 ? -21.429 1.309 16.209 1.00 85.69 79 VAL A CA 1
ATOM 614 C C . VAL A 1 79 ? -20.666 2.416 16.939 1.00 85.69 79 VAL A C 1
ATOM 616 O O . VAL A 1 79 ? -21.258 3.396 17.373 1.00 85.69 79 VAL A O 1
ATOM 619 N N . LEU A 1 80 ? -19.342 2.288 17.044 1.00 83.56 80 LEU A N 1
ATOM 620 C CA . LEU A 1 80 ? -18.493 3.244 17.760 1.00 83.56 80 LEU A CA 1
ATOM 621 C C . LEU A 1 80 ? -18.138 4.499 16.944 1.00 83.56 80 LEU A C 1
ATOM 623 O O . LEU A 1 80 ? -17.517 5.411 17.484 1.00 83.56 80 LEU A O 1
ATOM 627 N N . GLY A 1 81 ? -18.476 4.548 15.651 1.00 81.75 81 GLY A N 1
ATOM 628 C CA . GLY A 1 81 ? -18.124 5.664 14.766 1.00 81.75 81 GLY A CA 1
ATOM 629 C C . GLY A 1 81 ? -16.623 5.773 14.460 1.00 81.75 81 GLY A C 1
ATOM 630 O O . GLY A 1 81 ? -16.126 6.850 14.135 1.00 81.75 81 GLY A O 1
ATOM 631 N N . VAL A 1 82 ? -15.880 4.667 14.557 1.00 85.44 82 VAL A N 1
ATOM 632 C CA . VAL A 1 82 ? -14.415 4.634 14.399 1.00 85.44 82 VAL A CA 1
ATOM 633 C C . VAL A 1 82 ? -13.999 3.800 13.190 1.00 85.44 82 VAL A C 1
ATOM 635 O O . VAL A 1 82 ? -14.797 3.123 12.552 1.00 85.44 82 VAL A O 1
ATOM 638 N N . SER A 1 83 ? -12.711 3.812 12.844 1.00 85.69 83 SER A N 1
ATOM 639 C CA . SER A 1 83 ? -12.201 2.925 11.790 1.00 85.69 83 SER A CA 1
ATOM 640 C C . SER A 1 83 ? -12.084 1.472 12.273 1.00 85.69 83 SER A C 1
ATOM 642 O O . SER A 1 83 ? -11.624 1.232 13.389 1.00 85.69 83 SER A O 1
ATOM 644 N N . GLN A 1 84 ? -12.356 0.500 11.393 1.00 89.88 84 GLN A N 1
ATOM 645 C CA . GLN A 1 84 ? -12.121 -0.933 11.648 1.00 89.88 84 GLN A CA 1
ATOM 646 C C . GLN A 1 84 ? -10.698 -1.212 12.164 1.00 89.88 84 GLN A C 1
ATOM 648 O O . GLN A 1 84 ? -10.502 -2.017 13.069 1.00 89.88 84 GLN A O 1
ATOM 653 N N . GLY A 1 85 ? -9.693 -0.527 11.609 1.00 87.69 85 GLY A N 1
ATOM 654 C CA . GLY A 1 85 ? -8.300 -0.679 12.032 1.00 87.69 85 GLY A CA 1
ATOM 655 C C . GLY A 1 85 ? -8.041 -0.225 13.472 1.00 87.69 85 GLY A C 1
ATOM 656 O O . GLY A 1 85 ? -7.187 -0.806 14.138 1.00 87.69 85 GLY A O 1
ATOM 657 N N . ALA A 1 86 ? -8.784 0.770 13.969 1.00 87.75 86 ALA A N 1
ATOM 658 C CA . ALA A 1 86 ? -8.682 1.230 15.354 1.00 87.75 86 ALA A CA 1
ATOM 659 C C . ALA A 1 86 ? -9.222 0.168 16.323 1.00 87.75 86 ALA A C 1
ATOM 661 O O . ALA A 1 86 ? -8.509 -0.214 17.248 1.00 87.75 86 ALA A O 1
ATOM 662 N N . VAL A 1 87 ? -10.408 -0.381 16.041 1.00 90.38 87 VAL A N 1
ATOM 663 C CA . VAL A 1 87 ? -11.007 -1.500 16.793 1.00 90.38 87 VAL A CA 1
ATOM 664 C C . VAL A 1 87 ? -10.083 -2.715 16.795 1.00 90.38 87 VAL A C 1
ATOM 666 O O . VAL A 1 87 ? -9.723 -3.215 17.855 1.00 90.38 87 VAL A O 1
ATOM 669 N N . ALA A 1 88 ? -9.596 -3.129 15.620 1.00 89.88 88 ALA A N 1
ATOM 670 C CA . ALA A 1 88 ? -8.684 -4.265 15.486 1.00 89.88 88 ALA A CA 1
ATOM 671 C C . ALA A 1 88 ? -7.354 -4.066 16.231 1.00 89.88 88 ALA A C 1
ATOM 673 O O . ALA A 1 88 ? -6.701 -5.031 16.631 1.00 89.88 88 ALA A O 1
ATOM 674 N N . THR A 1 89 ? -6.901 -2.822 16.377 1.00 89.31 89 THR A N 1
ATOM 675 C CA . THR A 1 89 ? -5.674 -2.500 17.113 1.00 89.31 89 THR A CA 1
ATOM 676 C C . THR A 1 89 ? -5.919 -2.525 18.615 1.00 89.31 89 THR A C 1
ATOM 678 O O . THR A 1 89 ? -5.165 -3.198 19.313 1.00 89.31 89 THR A O 1
ATOM 681 N N . ARG A 1 90 ? -7.002 -1.899 19.096 1.00 90.56 90 ARG A N 1
ATOM 682 C CA . ARG A 1 90 ? -7.377 -1.924 20.517 1.00 90.56 90 ARG A CA 1
ATOM 683 C C . ARG A 1 90 ? -7.672 -3.340 21.008 1.00 90.56 90 ARG A C 1
ATOM 685 O O . ARG A 1 90 ? -7.133 -3.771 22.022 1.00 90.56 90 ARG A O 1
ATOM 692 N N . ARG A 1 91 ? -8.447 -4.099 20.235 1.00 93.44 91 ARG A N 1
ATOM 693 C CA . ARG A 1 91 ? -8.751 -5.505 20.512 1.00 93.44 91 ARG A CA 1
ATOM 694 C C . ARG A 1 91 ? -7.467 -6.325 20.688 1.00 93.44 91 ARG A C 1
ATOM 696 O O . ARG A 1 91 ? -7.329 -7.043 21.670 1.00 93.44 91 ARG A O 1
ATOM 703 N N . ARG A 1 92 ? -6.498 -6.174 19.772 1.00 91.25 92 ARG A N 1
ATOM 704 C CA . ARG A 1 92 ? -5.194 -6.857 19.860 1.00 91.25 92 ARG A CA 1
ATOM 705 C C . ARG A 1 92 ? -4.355 -6.403 21.053 1.00 91.25 92 ARG A C 1
ATOM 707 O O . ARG A 1 92 ? -3.700 -7.250 21.645 1.00 91.25 92 ARG A O 1
ATOM 714 N N . SER A 1 93 ? -4.367 -5.116 21.415 1.00 90.69 93 SER A N 1
ATOM 715 C CA . SER A 1 93 ? -3.625 -4.637 22.593 1.00 90.69 93 SER A CA 1
ATOM 716 C C . SER A 1 93 ? -4.180 -5.176 23.911 1.00 90.69 93 SER A C 1
ATOM 718 O O . SER A 1 93 ? -3.424 -5.313 24.861 1.00 90.69 93 SER A O 1
ATOM 720 N N . LEU A 1 94 ? -5.474 -5.508 23.953 1.00 90.12 94 LEU A N 1
ATOM 721 C CA . LEU A 1 94 ? -6.129 -6.128 25.109 1.00 90.12 94 LEU A CA 1
ATOM 722 C C . LEU A 1 94 ? -6.103 -7.667 25.059 1.00 90.12 94 LEU A C 1
ATOM 724 O O . LEU A 1 94 ? -6.749 -8.316 25.872 1.00 90.12 94 LEU A O 1
ATOM 728 N N . GLY A 1 95 ? -5.413 -8.268 24.081 1.00 89.25 95 GLY A N 1
ATOM 729 C CA . GLY A 1 95 ? -5.344 -9.726 23.929 1.00 89.25 95 GLY A CA 1
ATOM 730 C C . GLY A 1 95 ? -6.662 -10.391 23.515 1.00 89.25 95 GLY A C 1
ATOM 731 O O . GLY A 1 95 ? -6.752 -11.615 23.498 1.00 89.25 95 GLY A O 1
ATOM 732 N N . ILE A 1 96 ? -7.683 -9.615 23.144 1.00 89.69 96 ILE A N 1
ATOM 733 C CA . ILE A 1 96 ? -9.002 -10.144 22.800 1.00 89.69 96 ILE A CA 1
ATOM 734 C C . ILE A 1 96 ? -8.927 -10.790 21.400 1.00 89.69 96 ILE A C 1
ATOM 736 O O . ILE A 1 96 ? -8.496 -10.143 20.435 1.00 89.69 96 ILE A O 1
ATOM 740 N N . PRO A 1 97 ? -9.332 -12.058 21.215 1.00 85.25 97 PRO A N 1
ATOM 741 C CA . PRO A 1 97 ? -9.375 -12.678 19.894 1.00 85.25 97 PRO A CA 1
ATOM 742 C C . PRO A 1 97 ? -10.459 -12.034 19.018 1.00 85.25 97 PRO A C 1
ATOM 744 O O . PRO A 1 97 ? -11.438 -11.471 19.500 1.00 85.25 97 PRO A O 1
ATOM 747 N N . ALA A 1 98 ? -10.283 -12.079 17.697 1.00 85.88 98 ALA A N 1
ATOM 748 C CA . ALA A 1 98 ? -11.349 -11.655 16.792 1.00 85.88 98 ALA A CA 1
ATOM 749 C C . ALA A 1 98 ? -12.503 -12.659 16.890 1.00 85.88 98 ALA A C 1
ATOM 751 O O . ALA A 1 98 ? -12.235 -13.859 16.895 1.00 85.88 98 ALA A O 1
ATOM 752 N N . ARG A 1 99 ? -13.759 -12.186 16.889 1.00 85.75 99 ARG A N 1
ATOM 753 C CA . ARG A 1 99 ? -14.944 -13.065 16.919 1.00 85.75 99 ARG A CA 1
ATOM 754 C C . ARG A 1 99 ? -14.877 -14.160 15.861 1.00 85.75 99 ARG A C 1
ATOM 756 O O . ARG A 1 99 ? -15.141 -15.323 16.132 1.00 85.75 99 ARG A O 1
ATOM 763 N N . TRP A 1 100 ? -14.507 -13.756 14.652 1.00 81.12 100 TRP A N 1
ATOM 764 C CA . TRP A 1 100 ? -14.185 -14.669 13.572 1.00 81.12 100 TRP A CA 1
ATOM 765 C C . TRP A 1 100 ? -12.681 -14.607 13.354 1.00 81.12 100 TRP A C 1
ATOM 767 O O . TRP A 1 100 ? -12.202 -13.638 12.747 1.00 81.12 100 TRP A O 1
ATOM 777 N N . PRO A 1 101 ? -11.916 -15.586 13.871 1.00 66.50 101 PRO A N 1
ATOM 778 C CA . PRO A 1 101 ? -10.505 -15.662 13.555 1.00 66.50 101 PRO A CA 1
ATOM 779 C C . PRO A 1 101 ? -10.355 -15.724 12.029 1.00 66.50 101 PRO A C 1
ATOM 781 O O . PRO A 1 101 ? -11.229 -16.261 11.336 1.00 66.50 101 PRO A O 1
ATOM 784 N N . PRO A 1 102 ? -9.277 -15.149 11.465 1.00 66.19 102 PRO A N 1
ATOM 785 C CA . PRO A 1 102 ? -8.978 -15.343 10.057 1.00 66.19 102 PRO A CA 1
ATOM 786 C C . PRO A 1 102 ? -9.036 -16.839 9.764 1.00 66.19 102 PRO A C 1
ATOM 788 O O . PRO A 1 102 ? -8.432 -17.608 10.512 1.00 66.19 102 PRO A O 1
ATOM 791 N N . LYS A 1 103 ? -9.771 -17.237 8.713 1.00 65.56 103 LYS A N 1
ATOM 792 C CA . LYS A 1 103 ? -9.795 -18.635 8.265 1.00 65.56 103 LYS A CA 1
ATOM 793 C C . LYS A 1 103 ? -8.364 -19.148 8.276 1.00 65.56 103 LYS A C 1
ATOM 795 O O . LYS A 1 103 ? -7.479 -18.462 7.746 1.00 65.56 103 LYS A O 1
ATOM 800 N N . GLU A 1 104 ? -8.155 -20.295 8.917 1.00 62.50 104 GLU A N 1
ATOM 801 C CA . GLU A 1 104 ? -6.840 -20.906 8.980 1.00 62.50 104 GLU A CA 1
ATOM 802 C C . GLU A 1 104 ? -6.292 -20.940 7.558 1.00 62.50 104 GLU A C 1
ATOM 804 O O . GLU A 1 104 ? -6.973 -21.359 6.614 1.00 62.50 104 GLU A O 1
ATOM 809 N N . LYS A 1 105 ? -5.113 -20.346 7.365 1.00 61.81 105 LYS A N 1
ATOM 810 C CA . LYS A 1 105 ? -4.508 -20.314 6.042 1.00 61.81 105 LYS A CA 1
ATOM 811 C C . LYS A 1 105 ? -4.155 -21.754 5.714 1.00 61.81 105 LYS A C 1
ATOM 813 O O . LYS A 1 105 ? -3.120 -22.241 6.157 1.00 61.81 105 LYS A O 1
ATOM 818 N N . VAL A 1 106 ? -5.011 -22.420 4.943 1.00 61.28 106 VAL A N 1
ATOM 819 C CA . VAL A 1 106 ? -4.712 -23.733 4.379 1.00 61.28 106 VAL A CA 1
ATOM 820 C C . VAL A 1 106 ? -3.577 -23.520 3.388 1.00 61.28 106 VAL A C 1
ATOM 822 O O . VAL A 1 106 ? -3.776 -23.158 2.227 1.00 61.28 106 VAL A O 1
ATOM 825 N N . TYR A 1 107 ? -2.348 -23.649 3.877 1.00 67.56 107 TYR A N 1
ATOM 826 C CA . TYR A 1 107 ? -1.185 -23.656 3.015 1.00 67.56 107 TYR A CA 1
ATOM 827 C C . TYR A 1 107 ? -1.232 -24.957 2.217 1.00 67.56 107 TYR A C 1
ATOM 829 O O . TYR A 1 107 ? -1.333 -26.039 2.796 1.00 67.56 107 TYR A O 1
ATOM 837 N N . ARG A 1 108 ? -1.136 -24.859 0.885 1.00 81.69 108 ARG A N 1
ATOM 838 C CA . ARG A 1 108 ? -0.875 -26.028 0.037 1.00 81.69 108 ARG A CA 1
ATOM 839 C C . ARG A 1 108 ? 0.296 -26.804 0.640 1.00 81.69 108 ARG A C 1
ATOM 841 O O . ARG A 1 108 ? 1.325 -26.208 0.969 1.00 81.69 108 ARG A O 1
ATOM 848 N N . LYS A 1 109 ? 0.136 -28.119 0.785 1.00 84.06 109 LYS A N 1
ATOM 849 C CA . LYS A 1 109 ? 1.233 -29.002 1.179 1.00 84.06 109 LYS A CA 1
ATOM 850 C C . LYS A 1 109 ? 2.240 -29.037 0.031 1.00 84.06 109 LYS A C 1
ATOM 852 O O . LYS A 1 109 ? 1.877 -29.380 -1.088 1.00 84.06 109 LYS A O 1
ATOM 857 N N . TRP A 1 110 ? 3.474 -28.633 0.310 1.00 87.56 110 TRP A N 1
ATOM 858 C CA . TRP A 1 110 ? 4.575 -28.692 -0.646 1.00 87.56 110 TRP A CA 1
ATOM 859 C C . TRP A 1 110 ? 5.273 -30.040 -0.513 1.00 87.56 110 TRP A C 1
ATOM 861 O O . TRP A 1 110 ? 5.683 -30.427 0.582 1.00 87.56 110 TRP A O 1
ATOM 871 N N . SER A 1 111 ? 5.414 -30.755 -1.619 1.00 89.00 111 SER A N 1
ATOM 872 C CA . SER A 1 111 ? 6.217 -31.970 -1.688 1.00 89.00 111 SER A CA 1
ATOM 873 C C . SER A 1 111 ? 7.712 -31.642 -1.610 1.00 89.00 111 SER A C 1
ATOM 875 O O . SER A 1 111 ? 8.157 -30.553 -1.983 1.00 89.00 111 SER A O 1
ATOM 877 N N . LYS A 1 112 ? 8.523 -32.618 -1.183 1.00 89.31 112 LYS A N 1
ATOM 878 C CA . LYS A 1 112 ? 9.991 -32.487 -1.165 1.00 89.31 112 LYS A CA 1
ATOM 879 C C . LYS A 1 112 ? 10.555 -32.128 -2.550 1.00 89.31 112 LYS A C 1
ATOM 881 O O . LYS A 1 112 ? 11.474 -31.323 -2.641 1.00 89.31 112 LYS A O 1
ATOM 886 N N . ARG A 1 113 ? 9.961 -32.671 -3.624 1.00 88.06 113 ARG A N 1
ATOM 887 C CA . ARG A 1 113 ? 10.338 -32.376 -5.018 1.00 88.06 113 ARG A CA 1
ATOM 888 C C . ARG A 1 113 ? 10.054 -30.920 -5.393 1.00 88.06 113 ARG A C 1
ATOM 890 O O . ARG A 1 113 ? 10.902 -30.276 -5.995 1.00 88.06 113 ARG A O 1
ATOM 897 N N . GLU A 1 114 ? 8.894 -30.386 -5.015 1.00 89.00 114 GLU A N 1
ATOM 898 C CA . GLU A 1 114 ? 8.547 -28.981 -5.275 1.00 89.00 114 GLU A CA 1
ATOM 899 C C . GLU A 1 114 ? 9.424 -28.017 -4.471 1.00 89.00 114 GLU A C 1
ATOM 901 O O . GLU A 1 114 ? 9.829 -26.986 -4.999 1.00 89.00 114 GLU A O 1
ATOM 906 N N . ILE A 1 115 ? 9.761 -28.360 -3.222 1.00 89.38 115 ILE A N 1
ATOM 907 C CA . ILE A 1 115 ? 10.688 -27.567 -2.401 1.00 89.38 115 ILE A CA 1
ATOM 908 C C . ILE A 1 115 ? 12.082 -27.548 -3.031 1.00 89.38 115 ILE A C 1
ATOM 910 O O . ILE A 1 115 ? 12.678 -26.480 -3.124 1.00 89.38 115 ILE A O 1
ATOM 914 N N . ALA A 1 116 ? 12.571 -28.694 -3.513 1.00 88.50 116 ALA A N 1
ATOM 915 C CA . ALA A 1 116 ? 13.868 -28.793 -4.182 1.00 88.50 116 ALA A CA 1
ATOM 916 C C . ALA A 1 116 ? 13.946 -27.969 -5.481 1.00 88.50 116 ALA A C 1
ATOM 918 O O . ALA A 1 116 ? 15.033 -27.578 -5.892 1.00 88.50 116 ALA A O 1
ATOM 919 N N . LEU A 1 117 ? 12.808 -27.674 -6.124 1.00 87.50 117 LEU A N 1
ATOM 920 C CA . LEU A 1 117 ? 12.762 -26.789 -7.291 1.00 87.50 117 LEU A CA 1
ATOM 921 C C . LEU A 1 117 ? 12.906 -25.307 -6.913 1.00 87.50 117 LEU A C 1
ATOM 923 O O . LEU A 1 117 ? 13.373 -24.517 -7.738 1.00 87.50 117 LEU A O 1
ATOM 927 N N . LEU A 1 118 ? 12.529 -24.906 -5.696 1.00 87.00 118 LEU A N 1
ATOM 928 C CA . LEU A 1 118 ? 12.617 -23.514 -5.253 1.00 87.00 118 LEU A CA 1
ATOM 929 C C . LEU A 1 118 ? 14.073 -23.045 -5.235 1.00 87.00 118 LEU A C 1
ATOM 931 O O . LEU A 1 118 ? 14.941 -23.696 -4.669 1.00 87.00 118 LEU A O 1
ATOM 935 N N . GLY A 1 119 ? 14.343 -21.891 -5.844 1.00 82.25 119 GLY A N 1
ATOM 936 C CA . GLY A 1 119 ? 15.698 -21.334 -5.904 1.00 82.25 119 GLY A CA 1
ATOM 937 C C . GLY A 1 119 ? 16.548 -21.827 -7.081 1.00 82.25 119 GLY A C 1
ATOM 938 O O . GLY A 1 119 ? 17.539 -21.180 -7.400 1.00 82.25 119 GLY A O 1
ATOM 939 N N . THR A 1 120 ? 16.149 -22.901 -7.773 1.00 85.19 120 THR A N 1
ATOM 940 C CA . THR A 1 120 ? 16.885 -23.424 -8.948 1.00 85.19 120 THR A CA 1
ATOM 941 C C . THR A 1 120 ? 16.600 -22.641 -10.227 1.00 85.19 120 THR A C 1
ATOM 943 O O . THR A 1 120 ? 17.444 -22.526 -11.111 1.00 85.19 120 THR A O 1
ATOM 946 N N . ARG A 1 121 ? 15.384 -22.104 -10.325 1.00 80.88 121 ARG A N 1
ATOM 947 C CA . ARG A 1 121 ? 14.814 -21.463 -11.509 1.00 80.88 121 ARG A CA 1
ATOM 948 C C . ARG A 1 121 ? 14.022 -20.213 -11.124 1.00 80.88 121 ARG A C 1
ATOM 950 O O . ARG A 1 121 ? 13.798 -19.959 -9.936 1.00 80.88 121 ARG A O 1
ATOM 957 N N . PRO A 1 122 ? 13.596 -19.406 -12.104 1.00 81.94 122 PRO A N 1
ATOM 958 C CA . PRO A 1 122 ? 12.733 -18.262 -11.850 1.00 81.94 122 PRO A CA 1
ATOM 959 C C . PRO A 1 122 ? 11.438 -18.693 -11.164 1.00 81.94 122 PRO A C 1
ATOM 961 O O . PRO A 1 122 ? 10.834 -19.688 -11.560 1.00 81.94 122 PRO A O 1
ATOM 964 N N . ASP A 1 123 ? 10.962 -17.905 -10.194 1.00 85.00 123 ASP A N 1
ATOM 965 C CA . ASP A 1 123 ? 9.695 -18.195 -9.507 1.00 85.00 123 ASP A CA 1
ATOM 966 C C . ASP A 1 123 ? 8.525 -18.325 -10.516 1.00 85.00 123 ASP A C 1
ATOM 968 O O . ASP A 1 123 ? 7.564 -19.033 -10.238 1.00 85.00 123 ASP A O 1
ATOM 972 N N . THR A 1 124 ? 8.612 -17.682 -11.692 1.00 82.12 124 THR A N 1
ATOM 973 C CA . THR A 1 124 ? 7.646 -17.796 -12.802 1.00 82.12 124 THR A CA 1
ATOM 974 C C . THR A 1 124 ? 7.674 -19.161 -13.484 1.00 82.12 124 THR A C 1
ATOM 976 O O . THR A 1 124 ? 6.630 -19.788 -13.600 1.00 82.12 124 THR A O 1
ATOM 979 N N . GLU A 1 125 ? 8.851 -19.660 -13.869 1.00 84.06 125 GLU A N 1
ATOM 980 C CA . GLU A 1 125 ? 8.977 -20.988 -14.489 1.00 84.06 125 GLU A CA 1
ATOM 981 C C . GLU A 1 125 ? 8.603 -22.093 -13.500 1.00 84.06 125 GLU A C 1
ATOM 983 O O . GLU A 1 125 ? 7.956 -23.074 -13.855 1.00 84.06 125 GLU A O 1
ATOM 988 N N . ILE A 1 126 ? 8.993 -21.933 -12.231 1.00 87.19 126 ILE A N 1
ATOM 989 C CA . ILE A 1 126 ? 8.629 -22.876 -11.172 1.00 87.19 126 ILE A CA 1
ATOM 990 C C . ILE A 1 126 ? 7.110 -22.876 -10.967 1.00 87.19 126 ILE A C 1
ATOM 992 O O . ILE A 1 126 ? 6.514 -23.940 -10.814 1.00 87.19 126 ILE A O 1
ATOM 996 N N . ALA A 1 127 ? 6.480 -21.699 -10.985 1.00 88.19 127 ALA A N 1
ATOM 997 C CA . ALA A 1 127 ? 5.033 -21.558 -10.878 1.00 88.19 127 ALA A CA 1
ATOM 998 C C . ALA A 1 127 ? 4.301 -22.268 -12.023 1.00 88.19 127 ALA A C 1
ATOM 1000 O O . ALA A 1 127 ? 3.374 -23.031 -11.759 1.00 88.19 127 ALA A O 1
ATOM 1001 N N . GLU A 1 128 ? 4.755 -22.078 -13.262 1.00 87.44 128 GLU A N 1
ATOM 1002 C CA . GLU A 1 128 ? 4.212 -22.758 -14.443 1.00 87.44 128 GLU A CA 1
ATOM 1003 C C . GLU A 1 128 ? 4.409 -24.275 -14.358 1.00 87.44 128 GLU A C 1
ATOM 1005 O O . GLU A 1 128 ? 3.456 -25.032 -14.528 1.00 87.44 128 GLU A O 1
ATOM 1010 N N . LYS A 1 129 ? 5.613 -24.728 -13.990 1.00 88.44 129 LYS A N 1
ATOM 1011 C CA . LYS A 1 129 ? 5.947 -26.156 -13.891 1.00 88.44 129 LYS A CA 1
ATOM 1012 C C . LYS A 1 129 ? 5.165 -26.890 -12.798 1.00 88.44 129 LYS A C 1
ATOM 1014 O O . LYS A 1 129 ? 4.820 -28.053 -12.970 1.00 88.44 129 LYS A O 1
ATOM 1019 N N . ILE A 1 130 ? 4.924 -26.238 -11.662 1.00 88.50 130 ILE A N 1
ATOM 1020 C CA . ILE A 1 130 ? 4.195 -26.815 -10.519 1.00 88.50 130 ILE A CA 1
ATOM 1021 C C . ILE A 1 130 ? 2.671 -26.585 -10.650 1.00 88.50 130 ILE A C 1
ATOM 1023 O O . ILE A 1 130 ? 1.878 -27.189 -9.921 1.00 88.50 130 ILE A O 1
ATOM 1027 N N . GLY A 1 131 ? 2.244 -25.714 -11.572 1.00 88.12 131 GLY A N 1
ATOM 1028 C CA . GLY A 1 131 ? 0.842 -25.331 -11.743 1.00 88.12 131 GLY A CA 1
ATOM 1029 C C . GLY A 1 131 ? 0.302 -24.528 -10.555 1.00 88.12 131 GLY A C 1
ATOM 1030 O O . GLY A 1 131 ? -0.812 -24.764 -10.088 1.00 88.12 131 GLY A O 1
ATOM 1031 N N . VAL A 1 132 ? 1.103 -23.611 -10.006 1.00 88.69 132 VAL A N 1
ATOM 1032 C CA . VAL A 1 132 ? 0.722 -22.742 -8.876 1.00 88.69 132 VAL A CA 1
ATOM 1033 C C . VAL A 1 132 ? 0.870 -21.274 -9.229 1.00 88.69 132 VAL A C 1
ATOM 1035 O O . VAL A 1 132 ? 1.618 -20.896 -10.119 1.00 88.69 132 VAL A O 1
ATOM 1038 N N . GLY A 1 133 ? 0.196 -20.403 -8.481 1.00 86.69 133 GLY A N 1
ATOM 1039 C CA . GLY A 1 133 ? 0.405 -18.967 -8.624 1.00 86.69 133 GLY A CA 1
ATOM 1040 C C . GLY A 1 133 ? 1.821 -18.545 -8.211 1.00 86.69 133 GLY A C 1
ATOM 1041 O O . GLY A 1 133 ? 2.314 -18.952 -7.158 1.00 86.69 133 GLY A O 1
ATOM 1042 N N . LEU A 1 134 ? 2.423 -17.628 -8.975 1.00 86.44 134 LEU A N 1
ATOM 1043 C CA . LEU A 1 134 ? 3.735 -17.014 -8.703 1.00 86.44 134 LEU A CA 1
ATOM 1044 C C . LEU A 1 134 ? 3.908 -16.562 -7.243 1.00 86.44 134 LEU A C 1
ATOM 1046 O O . LEU A 1 134 ? 4.968 -16.726 -6.641 1.00 86.44 134 LEU A O 1
ATOM 1050 N N . LYS A 1 135 ? 2.849 -15.995 -6.656 1.00 85.75 135 LYS A N 1
ATOM 1051 C CA . LYS A 1 135 ? 2.865 -15.506 -5.275 1.00 85.75 135 LYS A CA 1
ATOM 1052 C C . LYS A 1 135 ? 3.098 -16.628 -4.258 1.00 85.75 135 LYS A C 1
ATOM 1054 O O . LYS A 1 135 ? 3.798 -16.391 -3.281 1.00 85.75 135 LYS A O 1
ATOM 1059 N N . LEU A 1 136 ? 2.569 -17.830 -4.495 1.00 87.75 136 LEU A N 1
ATOM 1060 C CA . LEU A 1 136 ? 2.762 -18.978 -3.603 1.00 87.75 136 LEU A CA 1
ATOM 1061 C C . LEU A 1 136 ? 4.212 -19.461 -3.630 1.00 87.75 136 LEU A C 1
ATOM 1063 O O . LEU A 1 136 ? 4.784 -19.704 -2.572 1.00 87.75 136 LEU A O 1
ATOM 1067 N N . VAL A 1 137 ? 4.818 -19.538 -4.819 1.00 88.44 137 VAL A N 1
ATOM 1068 C CA . VAL A 1 137 ? 6.243 -19.869 -4.991 1.00 88.44 137 VAL A CA 1
ATOM 1069 C C . VAL A 1 137 ? 7.115 -18.838 -4.281 1.00 88.44 137 VAL A C 1
ATOM 1071 O O . VAL A 1 137 ? 7.973 -19.204 -3.482 1.00 88.44 137 VAL A O 1
ATOM 1074 N N . TYR A 1 138 ? 6.843 -17.548 -4.501 1.00 86.56 138 TYR A N 1
ATOM 1075 C CA . TYR A 1 138 ? 7.555 -16.451 -3.847 1.00 86.56 138 TYR A CA 1
ATOM 1076 C C . TYR A 1 138 ? 7.453 -16.518 -2.315 1.00 86.56 138 TYR A C 1
ATOM 1078 O O . TYR A 1 138 ? 8.465 -16.409 -1.621 1.00 86.56 138 TYR A O 1
ATOM 1086 N N . GLU A 1 139 ? 6.241 -16.691 -1.778 1.00 87.00 139 GLU A N 1
ATOM 1087 C CA . GLU A 1 139 ? 6.007 -16.772 -0.333 1.00 87.00 139 GLU A CA 1
ATOM 1088 C C . GLU A 1 139 ? 6.678 -18.005 0.273 1.00 87.00 139 GLU A C 1
ATOM 1090 O O . GLU A 1 139 ? 7.321 -17.885 1.315 1.00 87.00 139 GLU A O 1
ATOM 1095 N N . MET A 1 140 ? 6.592 -19.160 -0.393 1.00 88.56 140 MET A N 1
ATOM 1096 C CA . MET A 1 140 ? 7.237 -20.388 0.065 1.00 88.56 140 MET A CA 1
ATOM 1097 C C . MET A 1 140 ? 8.758 -20.261 0.058 1.00 88.56 140 MET A C 1
ATOM 1099 O O . MET A 1 140 ? 9.404 -20.549 1.064 1.00 88.56 140 MET A O 1
ATOM 1103 N N . ARG A 1 141 ? 9.327 -19.766 -1.044 1.00 89.50 141 ARG A N 1
ATOM 1104 C CA . ARG A 1 141 ? 10.764 -19.528 -1.176 1.00 89.50 141 ARG A CA 1
ATOM 1105 C C . ARG A 1 141 ? 11.258 -18.583 -0.077 1.00 89.50 141 ARG A C 1
ATOM 1107 O O . ARG A 1 141 ? 12.245 -18.880 0.589 1.00 89.50 141 ARG A O 1
ATOM 1114 N N . LYS A 1 142 ? 10.534 -17.482 0.170 1.00 86.75 142 LYS A N 1
ATOM 1115 C CA . LYS A 1 142 ? 10.863 -16.528 1.241 1.00 86.75 142 LYS A CA 1
ATOM 1116 C C . LYS A 1 142 ? 10.730 -17.154 2.634 1.00 86.75 142 LYS A C 1
ATOM 1118 O O . LYS A 1 142 ? 11.567 -16.885 3.488 1.00 86.75 142 LYS A O 1
ATOM 1123 N N . ARG A 1 143 ? 9.702 -17.977 2.867 1.00 87.25 143 ARG A N 1
ATOM 1124 C CA . ARG A 1 143 ? 9.484 -18.689 4.138 1.00 87.25 143 ARG A CA 1
ATOM 1125 C C . ARG A 1 143 ? 10.617 -19.664 4.449 1.00 87.25 143 ARG A C 1
ATOM 1127 O O . ARG A 1 143 ? 11.000 -19.775 5.603 1.00 87.25 143 ARG A O 1
ATOM 1134 N N . LEU A 1 144 ? 11.151 -20.328 3.427 1.00 87.38 144 LEU A N 1
ATOM 1135 C CA . LEU A 1 144 ? 12.297 -21.231 3.543 1.00 87.38 144 LEU A CA 1
ATOM 1136 C C . LEU A 1 144 ? 13.656 -20.511 3.515 1.00 87.38 144 LEU A C 1
ATOM 1138 O O . LEU A 1 144 ? 14.687 -21.171 3.527 1.00 87.38 144 LEU A O 1
ATOM 1142 N N . GLY A 1 145 ? 13.683 -19.175 3.430 1.00 85.56 145 GLY A N 1
ATOM 1143 C CA . GLY A 1 145 ? 14.931 -18.409 3.359 1.00 85.56 145 GLY A CA 1
ATOM 1144 C C . GLY A 1 145 ? 15.731 -18.613 2.066 1.00 85.56 145 GLY A C 1
ATOM 1145 O O . GLY A 1 145 ? 16.886 -18.210 1.990 1.00 85.56 145 GLY A O 1
ATOM 1146 N N . ILE A 1 146 ? 15.132 -19.208 1.033 1.00 85.44 146 ILE A N 1
ATOM 1147 C CA . ILE A 1 146 ? 15.819 -19.523 -0.219 1.00 85.44 146 ILE A CA 1
ATOM 1148 C C . ILE A 1 146 ? 15.967 -18.238 -1.050 1.00 85.44 146 ILE A C 1
ATOM 1150 O O . ILE A 1 146 ? 14.998 -17.521 -1.344 1.00 85.44 146 ILE A O 1
ATOM 1154 N N . ALA A 1 147 ? 17.192 -17.918 -1.457 1.00 76.88 147 ALA A N 1
ATOM 1155 C CA . ALA A 1 147 ? 17.439 -16.801 -2.361 1.00 76.88 147 ALA A CA 1
ATOM 1156 C C . ALA A 1 147 ? 16.812 -17.083 -3.735 1.00 76.88 147 ALA A C 1
ATOM 1158 O O . ALA A 1 147 ? 16.768 -18.215 -4.208 1.00 76.88 147 ALA A O 1
ATOM 1159 N N . SER A 1 148 ? 16.297 -16.046 -4.397 1.00 75.00 148 SER A N 1
ATOM 1160 C CA . SER A 1 148 ? 15.919 -16.201 -5.804 1.00 75.00 148 SER A CA 1
ATOM 1161 C C . SER A 1 148 ? 17.205 -16.336 -6.625 1.00 75.00 148 SER A C 1
ATOM 1163 O O . SER A 1 148 ? 18.127 -15.552 -6.376 1.00 75.00 148 SER A O 1
ATOM 1165 N N . PRO A 1 149 ? 17.276 -17.215 -7.635 1.00 66.25 149 PRO A N 1
ATOM 1166 C CA . PRO A 1 149 ? 18.468 -17.323 -8.480 1.00 66.25 149 PRO A CA 1
ATOM 1167 C C . PRO A 1 149 ? 18.779 -16.000 -9.203 1.00 66.25 149 PRO A C 1
ATOM 1169 O O . PRO A 1 149 ? 19.934 -15.668 -9.448 1.00 66.25 149 PRO A O 1
ATOM 1172 N N . TYR A 1 150 ? 17.767 -15.153 -9.434 1.00 61.84 150 TYR A N 1
ATOM 1173 C CA . TYR A 1 150 ? 17.949 -13.798 -9.972 1.00 61.84 150 TYR A CA 1
ATOM 1174 C C . TYR A 1 150 ? 18.260 -12.716 -8.933 1.00 61.84 150 TYR A C 1
ATOM 1176 O O . TYR A 1 150 ? 18.506 -11.564 -9.302 1.00 61.84 150 TYR A O 1
ATOM 1184 N N . SER A 1 151 ? 18.209 -13.034 -7.638 1.00 55.50 151 SER A N 1
ATOM 1185 C CA . SER A 1 151 ? 18.715 -12.119 -6.608 1.00 55.50 151 SER A CA 1
ATOM 1186 C C . SER A 1 151 ? 20.238 -12.181 -6.492 1.00 55.50 151 SER A C 1
ATOM 1188 O O . SER A 1 151 ? 20.835 -11.152 -6.190 1.00 55.50 151 SER A O 1
ATOM 1190 N N . SER A 1 152 ? 20.850 -13.330 -6.814 1.00 45.62 152 SER A N 1
ATOM 1191 C CA . SER A 1 152 ? 22.302 -13.545 -6.794 1.00 45.62 152 SER A CA 1
ATOM 1192 C C . SER A 1 152 ? 22.985 -13.310 -8.148 1.00 45.62 152 SER A C 1
ATOM 1194 O O . SER A 1 152 ? 24.073 -12.749 -8.162 1.00 45.62 152 SER A O 1
ATOM 1196 N N . GLN A 1 153 ? 22.362 -13.636 -9.291 1.00 48.88 153 GLN A N 1
ATOM 1197 C CA . GLN A 1 153 ? 23.008 -13.477 -10.613 1.00 48.88 153 GLN A CA 1
ATOM 1198 C C . GLN A 1 153 ? 22.961 -12.064 -11.221 1.00 48.88 153 GLN A C 1
ATOM 1200 O O . GLN A 1 153 ? 23.327 -11.859 -12.376 1.00 48.88 153 GLN A O 1
ATOM 1205 N N . GLY A 1 154 ? 22.526 -11.061 -10.460 1.00 51.50 154 GLY A N 1
ATOM 1206 C CA . GLY A 1 154 ? 22.287 -9.737 -11.016 1.00 51.50 154 GLY A CA 1
ATOM 1207 C C . GLY A 1 154 ? 21.089 -9.753 -11.969 1.00 51.50 154 GLY A C 1
ATOM 1208 O O . GLY A 1 154 ? 20.722 -10.736 -12.608 1.00 51.50 154 GLY A O 1
ATOM 1209 N N . ARG A 1 155 ? 20.387 -8.628 -12.046 1.00 58.75 155 ARG A N 1
ATOM 1210 C CA . ARG A 1 155 ? 19.344 -8.493 -13.067 1.00 58.75 155 ARG A CA 1
ATOM 1211 C C . ARG A 1 155 ? 20.059 -8.377 -14.410 1.00 58.75 155 ARG A C 1
ATOM 1213 O O . ARG A 1 155 ? 21.035 -7.629 -14.439 1.00 58.75 155 ARG A O 1
ATOM 1220 N N . PRO A 1 156 ? 19.550 -8.992 -15.495 1.00 61.78 156 PRO A N 1
ATOM 1221 C CA . PRO A 1 156 ? 20.197 -8.896 -16.794 1.00 61.78 156 PRO A CA 1
ATOM 1222 C C . PRO A 1 156 ? 20.525 -7.432 -17.101 1.00 61.78 156 PRO A C 1
ATOM 1224 O O . PRO A 1 156 ? 19.725 -6.526 -16.804 1.00 61.78 156 PRO A O 1
ATOM 1227 N N . GLU A 1 157 ? 21.704 -7.167 -17.646 1.00 69.38 157 GLU A N 1
ATOM 1228 C CA . GLU A 1 157 ? 22.071 -5.805 -18.012 1.00 69.38 157 GLU A CA 1
ATOM 1229 C C . GLU A 1 157 ? 21.139 -5.297 -19.115 1.00 69.38 157 GLU A C 1
ATOM 1231 O O . GLU A 1 157 ? 20.539 -6.071 -19.863 1.00 69.38 157 GLU A O 1
ATOM 1236 N N . LEU A 1 158 ? 20.882 -3.989 -19.151 1.00 79.50 158 LEU A N 1
ATOM 1237 C CA . LEU A 1 158 ? 20.160 -3.421 -20.291 1.00 79.50 158 LEU A CA 1
ATOM 1238 C C . LEU A 1 158 ? 21.016 -3.623 -21.548 1.00 79.50 158 LEU A C 1
ATOM 1240 O O . LEU A 1 158 ? 22.232 -3.472 -21.441 1.00 79.50 158 LEU A O 1
ATOM 1244 N N . PRO A 1 159 ? 20.414 -3.908 -22.719 1.00 82.88 159 PRO A N 1
ATOM 1245 C CA . PRO A 1 159 ? 21.167 -4.001 -23.964 1.00 82.88 159 PRO A CA 1
ATOM 1246 C C . PRO A 1 159 ? 22.084 -2.785 -24.138 1.00 82.88 159 PRO A C 1
ATOM 1248 O O . PRO A 1 159 ? 21.665 -1.660 -23.851 1.00 82.88 159 PRO A O 1
ATOM 1251 N N . ALA A 1 160 ? 23.308 -2.978 -24.633 1.00 83.31 160 ALA A N 1
ATOM 1252 C CA . ALA A 1 160 ? 24.272 -1.885 -24.797 1.00 83.31 160 ALA A CA 1
ATOM 1253 C C . ALA A 1 160 ? 23.697 -0.723 -25.634 1.00 83.31 160 ALA A C 1
ATOM 1255 O O . ALA A 1 160 ? 23.890 0.450 -25.309 1.00 83.31 160 ALA A O 1
ATOM 1256 N N . ALA A 1 161 ? 22.894 -1.041 -26.655 1.00 83.88 161 ALA A N 1
ATOM 1257 C CA . ALA A 1 161 ? 22.152 -0.060 -27.445 1.00 83.88 161 ALA A CA 1
ATOM 1258 C C . ALA A 1 161 ? 21.134 0.742 -26.608 1.00 83.88 161 ALA A C 1
ATOM 1260 O O . ALA A 1 161 ? 21.026 1.957 -26.762 1.00 83.88 161 ALA A O 1
ATOM 1261 N N . ALA A 1 162 ? 20.436 0.096 -25.669 1.00 83.25 162 ALA A N 1
ATOM 1262 C CA . ALA A 1 162 ? 19.514 0.762 -24.752 1.00 83.25 162 ALA A CA 1
ATOM 1263 C C . ALA A 1 162 ? 20.253 1.673 -23.757 1.00 83.25 162 ALA A C 1
ATOM 1265 O O . ALA A 1 162 ? 19.758 2.758 -23.452 1.00 83.25 162 ALA A O 1
ATOM 1266 N N . LEU A 1 163 ? 21.441 1.270 -23.284 1.00 85.62 163 LEU A N 1
ATOM 1267 C CA . LEU A 1 163 ? 22.288 2.085 -22.401 1.00 85.62 163 LEU A CA 1
ATOM 1268 C C . LEU A 1 163 ? 22.752 3.376 -23.086 1.00 85.62 163 LEU A C 1
ATOM 1270 O O . LEU A 1 163 ? 22.616 4.446 -22.498 1.00 85.62 163 LEU A O 1
ATOM 1274 N N . LYS A 1 164 ? 23.208 3.299 -24.346 1.00 87.81 164 LYS A N 1
ATOM 1275 C CA . LYS A 1 164 ? 23.624 4.475 -25.144 1.00 87.81 164 LYS A CA 1
ATOM 1276 C C . LYS A 1 164 ? 22.495 5.486 -25.379 1.00 87.81 164 LYS A C 1
ATOM 1278 O O . LYS A 1 164 ? 22.762 6.652 -25.672 1.00 87.81 164 LYS A O 1
ATOM 1283 N N . LEU A 1 165 ? 21.246 5.033 -25.283 1.00 86.75 165 LEU A N 1
ATOM 1284 C CA . LEU A 1 165 ? 20.040 5.822 -25.518 1.00 86.75 165 LEU A CA 1
ATOM 1285 C C . LEU A 1 165 ? 19.417 6.388 -24.229 1.00 86.75 165 LEU A C 1
ATOM 1287 O O . LEU A 1 165 ? 18.527 7.242 -24.311 1.00 86.75 165 LEU A O 1
ATOM 1291 N N . LEU A 1 166 ? 19.892 5.971 -23.046 1.00 85.56 166 LEU A N 1
ATOM 1292 C CA . LEU A 1 166 ? 19.461 6.529 -21.761 1.00 85.56 166 LEU A CA 1
ATOM 1293 C C . LEU A 1 166 ? 19.756 8.032 -21.712 1.00 85.56 166 LEU A C 1
ATOM 1295 O O . LEU A 1 166 ? 20.892 8.460 -21.873 1.00 85.56 166 LEU A O 1
ATOM 1299 N N . GLY A 1 167 ? 18.723 8.843 -21.477 1.00 82.38 167 GLY A N 1
ATOM 1300 C CA . GLY A 1 167 ? 18.859 10.303 -21.444 1.00 82.38 167 GLY A CA 1
ATOM 1301 C C . GLY A 1 167 ? 18.927 10.979 -22.816 1.00 82.38 167 GLY A C 1
ATOM 1302 O O . GLY A 1 167 ? 18.937 12.204 -22.848 1.00 82.38 167 GLY A O 1
ATOM 1303 N N . LYS A 1 168 ? 18.905 10.216 -23.922 1.00 85.94 168 LYS A N 1
ATOM 1304 C CA . LYS A 1 168 ? 18.758 10.731 -25.302 1.00 85.94 168 LYS A CA 1
ATOM 1305 C C . LYS A 1 168 ? 17.343 10.568 -25.852 1.00 85.94 168 LYS A C 1
ATOM 1307 O O . LYS A 1 168 ? 16.857 11.431 -26.571 1.00 85.94 168 LYS A O 1
ATOM 1312 N N . ILE A 1 169 ? 16.659 9.491 -25.466 1.00 83.88 169 ILE A N 1
ATOM 1313 C CA . ILE A 1 169 ? 15.232 9.273 -25.747 1.00 83.88 169 ILE A CA 1
ATOM 1314 C C . ILE A 1 169 ? 14.465 8.916 -24.466 1.00 83.88 169 ILE A C 1
ATOM 1316 O O . ILE A 1 169 ? 15.048 8.605 -23.425 1.00 83.88 169 ILE A O 1
ATOM 1320 N N . ALA A 1 170 ? 13.135 8.992 -24.523 1.00 84.12 170 ALA A N 1
ATOM 1321 C CA . ALA A 1 170 ? 12.278 8.724 -23.373 1.00 84.12 170 ALA A CA 1
ATOM 1322 C C . ALA A 1 170 ? 12.419 7.283 -22.862 1.00 84.12 170 ALA A C 1
ATOM 1324 O O . ALA A 1 170 ? 12.465 6.338 -23.646 1.00 84.12 170 ALA A O 1
ATOM 1325 N N . ASP A 1 171 ? 12.351 7.095 -21.539 1.00 85.56 171 ASP A N 1
ATOM 1326 C CA . ASP A 1 171 ? 12.411 5.762 -20.913 1.00 85.56 171 ASP A CA 1
ATOM 1327 C C . ASP A 1 171 ? 11.328 4.802 -21.459 1.00 85.56 171 ASP A C 1
ATOM 1329 O O . ASP A 1 171 ? 11.511 3.585 -21.472 1.00 85.56 171 ASP A O 1
ATOM 1333 N N . THR A 1 172 ? 10.185 5.342 -21.896 1.00 83.56 172 THR A N 1
ATOM 1334 C CA . THR A 1 172 ? 9.096 4.585 -22.535 1.00 83.56 172 THR A CA 1
ATOM 1335 C C . THR A 1 172 ? 9.436 4.150 -23.954 1.00 83.56 172 THR A C 1
ATOM 1337 O O . THR A 1 172 ? 9.037 3.065 -24.358 1.00 83.56 172 THR A O 1
ATOM 1340 N N . GLU A 1 173 ? 10.195 4.962 -24.688 1.00 83.50 173 GLU A N 1
ATOM 1341 C CA . GLU A 1 173 ? 10.635 4.647 -26.047 1.00 83.50 173 GLU A CA 1
ATOM 1342 C C . GLU A 1 173 ? 11.718 3.569 -26.032 1.00 83.50 173 GLU A C 1
ATOM 1344 O O . GLU A 1 173 ? 11.638 2.597 -26.773 1.00 83.50 173 GLU A O 1
ATOM 1349 N N . ILE A 1 174 ? 12.673 3.671 -25.103 1.00 85.19 174 ILE A N 1
ATOM 1350 C CA . ILE A 1 174 ? 13.674 2.620 -24.858 1.00 85.19 174 ILE A CA 1
ATOM 1351 C C . ILE A 1 174 ? 12.976 1.312 -24.473 1.00 85.19 174 ILE A C 1
ATOM 1353 O O . ILE A 1 174 ? 13.337 0.238 -24.943 1.00 85.19 174 ILE A O 1
ATOM 1357 N N . SER A 1 175 ? 11.945 1.397 -23.630 1.00 84.38 175 SER A N 1
ATOM 1358 C CA . SER A 1 175 ? 11.165 0.225 -23.246 1.00 84.38 175 SER A CA 1
ATOM 1359 C C . SER A 1 175 ? 10.481 -0.435 -24.440 1.00 84.38 175 SER A C 1
ATOM 1361 O O . SER A 1 175 ? 10.543 -1.656 -24.557 1.00 84.38 175 SER A O 1
ATOM 1363 N N . ARG A 1 176 ? 9.882 0.362 -25.334 1.00 79.88 176 ARG A N 1
ATOM 1364 C CA . ARG A 1 176 ? 9.215 -0.138 -26.540 1.00 79.88 176 ARG A CA 1
ATOM 1365 C C . ARG A 1 176 ? 10.213 -0.740 -27.531 1.00 79.88 176 ARG A C 1
ATOM 1367 O O . ARG A 1 176 ? 10.003 -1.863 -27.966 1.00 79.88 176 ARG A O 1
ATOM 1374 N N . ARG A 1 177 ? 11.307 -0.033 -27.841 1.00 84.31 177 ARG A N 1
ATOM 1375 C CA . ARG A 1 177 ? 12.312 -0.463 -28.833 1.00 84.31 177 ARG A CA 1
ATOM 1376 C C . ARG A 1 177 ? 13.044 -1.744 -28.456 1.00 84.31 177 ARG A C 1
ATOM 1378 O O . ARG A 1 177 ? 13.355 -2.535 -29.331 1.00 84.31 177 ARG A O 1
ATOM 1385 N N . PHE A 1 178 ? 13.349 -1.930 -27.174 1.00 80.75 178 PHE A N 1
ATOM 1386 C CA . PHE A 1 178 ? 14.194 -3.040 -26.721 1.00 80.75 178 PHE A CA 1
ATOM 1387 C C . PHE A 1 178 ? 13.426 -4.110 -25.936 1.00 80.75 178 PHE A C 1
ATOM 1389 O O . PHE A 1 178 ? 14.050 -4.996 -25.359 1.00 80.75 178 PHE A O 1
ATOM 1396 N N . GLY A 1 179 ? 12.095 -4.007 -25.836 1.00 77.12 179 GLY A N 1
ATOM 1397 C CA . GLY A 1 179 ? 11.268 -4.966 -25.092 1.00 77.12 179 GLY A CA 1
ATOM 1398 C C . GLY A 1 179 ? 11.580 -5.041 -23.590 1.00 77.12 179 GLY A C 1
ATOM 1399 O O . GLY A 1 179 ? 11.226 -6.006 -22.918 1.00 77.12 179 GLY A O 1
ATOM 1400 N N . VAL A 1 180 ? 12.260 -4.037 -23.024 1.00 81.62 180 VAL A N 1
ATOM 1401 C CA . VAL A 1 180 ? 12.659 -4.030 -21.609 1.00 81.62 180 VAL A CA 1
ATOM 1402 C C . VAL A 1 180 ? 11.640 -3.255 -20.789 1.00 81.62 180 VAL A C 1
ATOM 1404 O O . VAL A 1 180 ? 11.266 -2.148 -21.152 1.00 81.62 180 VAL A O 1
ATOM 1407 N N . GLY A 1 181 ? 11.227 -3.758 -19.625 1.00 82.31 181 GLY A N 1
ATOM 1408 C CA . GLY A 1 181 ? 10.268 -3.043 -18.776 1.00 82.31 181 GLY A CA 1
ATOM 1409 C C . GLY A 1 181 ? 10.718 -1.619 -18.396 1.00 82.31 181 GLY A C 1
ATOM 1410 O O . GLY A 1 181 ? 11.806 -1.425 -17.847 1.00 82.31 181 GLY A O 1
ATOM 1411 N N . VAL A 1 182 ? 9.841 -0.620 -18.585 1.00 83.00 182 VAL A N 1
ATOM 1412 C CA . VAL A 1 182 ? 10.094 0.818 -18.309 1.00 83.00 182 VAL A CA 1
ATOM 1413 C C . VAL A 1 182 ? 10.704 1.067 -16.920 1.00 83.00 182 VAL A C 1
ATOM 1415 O O . VAL A 1 182 ? 11.535 1.956 -16.733 1.00 83.00 182 VAL A O 1
ATOM 1418 N N . ARG A 1 183 ? 10.306 0.287 -15.903 1.00 83.31 183 ARG A N 1
ATOM 1419 C CA . ARG A 1 183 ? 10.847 0.409 -14.535 1.00 83.31 183 ARG A CA 1
ATOM 1420 C C . ARG A 1 183 ? 12.339 0.066 -14.458 1.00 83.31 183 ARG A C 1
ATOM 1422 O O . ARG A 1 183 ? 13.048 0.698 -13.676 1.00 83.31 183 ARG A O 1
ATOM 1429 N N . ARG A 1 184 ? 12.811 -0.902 -15.251 1.00 83.88 184 ARG A N 1
ATOM 1430 C CA . ARG A 1 184 ? 14.223 -1.312 -15.317 1.00 83.88 184 ARG A CA 1
ATOM 1431 C C . ARG A 1 184 ? 15.062 -0.229 -15.992 1.00 83.88 184 ARG A C 1
ATOM 1433 O O . ARG A 1 184 ? 16.062 0.172 -15.404 1.00 83.88 184 ARG A O 1
ATOM 1440 N N . VAL A 1 185 ? 14.577 0.323 -17.108 1.00 85.69 185 VAL A N 1
ATOM 1441 C CA . VAL A 1 185 ? 15.167 1.489 -17.797 1.00 85.69 185 VAL A CA 1
ATOM 1442 C C . VAL A 1 185 ? 15.285 2.683 -16.841 1.00 85.69 185 VAL A C 1
ATOM 1444 O O . VAL A 1 185 ? 16.385 3.159 -16.572 1.00 85.69 185 VAL A O 1
ATOM 1447 N N . ARG A 1 186 ? 14.171 3.093 -16.209 1.00 87.38 186 ARG A N 1
ATOM 1448 C CA . ARG A 1 186 ? 14.130 4.198 -15.226 1.00 87.38 186 ARG A CA 1
ATOM 1449 C C . ARG A 1 186 ? 15.108 4.017 -14.077 1.00 87.38 186 ARG A C 1
ATOM 1451 O O . ARG A 1 186 ? 15.629 4.995 -13.548 1.00 87.38 186 ARG A O 1
ATOM 1458 N N . ARG A 1 187 ? 15.274 2.781 -13.612 1.00 84.44 187 ARG A N 1
ATOM 1459 C CA . ARG A 1 187 ? 16.156 2.477 -12.494 1.00 84.44 187 ARG A CA 1
ATOM 1460 C C . ARG A 1 187 ? 17.621 2.568 -12.913 1.00 84.44 187 ARG A C 1
ATOM 1462 O O . ARG A 1 187 ? 18.325 3.312 -12.247 1.00 84.44 187 ARG A O 1
ATOM 1469 N N . LYS A 1 188 ? 18.035 1.932 -14.016 1.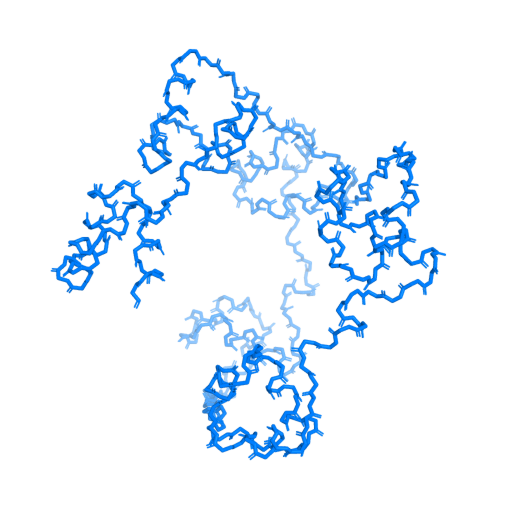00 86.12 188 LYS A N 1
ATOM 1470 C CA . LYS A 1 188 ? 19.420 2.045 -14.512 1.00 86.12 188 LYS A CA 1
ATOM 1471 C C . LYS A 1 188 ? 19.770 3.492 -14.859 1.00 86.12 188 LYS A C 1
ATOM 1473 O O . LYS A 1 188 ? 20.834 3.964 -14.492 1.00 86.12 188 LYS A O 1
ATOM 1478 N N . ARG A 1 189 ? 18.827 4.248 -15.436 1.00 89.25 189 ARG A N 1
ATOM 1479 C CA . ARG A 1 189 ? 18.969 5.698 -15.636 1.00 89.25 189 ARG A CA 1
ATOM 1480 C C . ARG A 1 189 ? 19.293 6.436 -14.329 1.00 89.25 189 ARG A C 1
ATOM 1482 O O . ARG A 1 189 ? 20.172 7.284 -14.309 1.00 89.25 189 ARG A O 1
ATOM 1489 N N . ARG A 1 190 ? 18.575 6.127 -13.239 1.00 86.19 190 ARG A N 1
ATOM 1490 C CA . ARG A 1 190 ? 18.818 6.729 -11.914 1.00 86.19 190 ARG A CA 1
ATOM 1491 C C . ARG A 1 190 ? 20.125 6.264 -11.279 1.00 86.19 190 ARG A C 1
ATOM 1493 O O . ARG A 1 190 ? 20.750 7.079 -10.618 1.00 86.19 190 ARG A O 1
ATOM 1500 N N . GLU A 1 191 ? 20.494 4.995 -11.448 1.00 85.81 191 GLU A N 1
ATOM 1501 C CA . GLU A 1 191 ? 21.779 4.442 -10.991 1.00 85.81 191 GLU A CA 1
ATOM 1502 C C . GLU A 1 191 ? 22.947 5.175 -11.666 1.00 85.81 191 GLU A C 1
ATOM 1504 O O . GLU A 1 191 ? 23.889 5.559 -10.991 1.00 85.81 191 GLU A O 1
ATOM 1509 N N . LEU A 1 192 ? 22.827 5.475 -12.964 1.00 86.19 192 LEU A N 1
ATOM 1510 C CA . LEU A 1 192 ? 23.810 6.249 -13.733 1.00 86.19 192 LEU A CA 1
ATOM 1511 C C . LEU A 1 192 ? 23.687 7.775 -13.551 1.00 86.19 192 LEU A C 1
ATOM 1513 O O . LEU A 1 192 ? 24.322 8.531 -14.275 1.00 86.19 192 LEU A O 1
ATOM 1517 N N . GLY A 1 193 ? 22.823 8.259 -12.650 1.00 85.44 193 GLY A N 1
ATOM 1518 C CA . GLY A 1 193 ? 22.636 9.697 -12.404 1.00 85.44 193 GLY A CA 1
ATOM 1519 C C . GLY A 1 193 ? 22.005 10.495 -13.557 1.00 85.44 193 GLY A C 1
ATOM 1520 O O . GLY A 1 193 ? 21.805 11.701 -13.432 1.00 85.44 193 GLY A O 1
ATOM 1521 N N . ILE A 1 194 ? 21.624 9.843 -14.656 1.00 86.44 194 ILE A N 1
ATOM 1522 C CA . ILE A 1 194 ? 21.110 10.497 -15.862 1.00 86.44 194 ILE A CA 1
ATOM 1523 C C . ILE A 1 194 ? 19.715 11.083 -15.566 1.00 86.44 194 ILE A C 1
ATOM 1525 O O . ILE A 1 194 ? 18.844 10.367 -15.059 1.00 86.44 194 ILE A O 1
ATOM 1529 N N . PRO A 1 195 ? 19.425 12.361 -15.860 1.00 80.50 195 PRO A N 1
ATOM 1530 C CA . PRO A 1 195 ? 18.092 12.932 -15.671 1.00 80.50 195 PRO A CA 1
ATOM 1531 C C . PRO A 1 195 ? 17.073 12.337 -16.665 1.00 80.50 195 PRO A C 1
ATOM 1533 O O . PRO A 1 195 ? 17.430 11.933 -17.768 1.00 80.50 195 PRO A O 1
ATOM 1536 N N . PRO A 1 196 ? 15.779 12.232 -16.302 1.00 81.50 196 PRO A N 1
ATOM 1537 C CA . PRO A 1 196 ? 14.762 11.770 -17.237 1.00 81.50 196 PRO A CA 1
ATOM 1538 C C . PRO A 1 196 ? 14.515 12.825 -18.310 1.00 81.50 196 PRO A C 1
ATOM 1540 O O . PRO A 1 196 ? 14.280 13.989 -17.974 1.00 81.50 196 PRO A O 1
ATOM 1543 N N . ILE A 1 197 ? 14.421 12.400 -19.569 1.00 78.12 197 ILE A N 1
ATOM 1544 C CA . ILE A 1 197 ? 13.807 13.240 -20.594 1.00 78.12 197 ILE A CA 1
ATOM 1545 C C . ILE A 1 197 ? 12.334 13.383 -20.246 1.00 78.12 197 ILE A C 1
ATOM 1547 O O . ILE A 1 197 ? 11.577 12.409 -20.168 1.00 78.12 197 ILE A O 1
ATOM 1551 N N . ARG A 1 198 ? 11.923 14.624 -20.001 1.00 62.22 198 ARG A N 1
ATOM 1552 C CA . ARG A 1 198 ? 10.516 14.960 -19.856 1.00 62.22 198 ARG A CA 1
ATOM 1553 C C . ARG A 1 198 ? 9.902 15.000 -21.248 1.00 62.22 198 ARG A C 1
ATOM 1555 O O . ARG A 1 198 ? 9.815 16.062 -21.845 1.00 62.22 198 ARG A O 1
ATOM 1562 N N . THR A 1 199 ? 9.390 13.873 -21.733 1.00 58.31 199 THR A N 1
ATOM 1563 C CA . THR A 1 199 ? 8.383 13.892 -22.804 1.00 58.31 199 THR A CA 1
ATOM 1564 C C . THR A 1 199 ? 7.039 14.291 -22.209 1.00 58.31 199 THR A C 1
ATOM 1566 O O . THR A 1 199 ? 6.067 13.538 -22.197 1.00 58.31 199 THR A O 1
ATOM 1569 N N . SER A 1 200 ? 6.973 15.490 -21.641 1.00 54.81 200 SER A N 1
ATOM 1570 C CA . SER A 1 200 ? 5.722 16.221 -21.694 1.00 54.81 200 SER A CA 1
ATOM 1571 C C . SER A 1 200 ? 5.647 16.741 -23.118 1.00 54.81 200 SER A C 1
ATOM 1573 O O . SER A 1 200 ? 6.098 17.853 -23.365 1.00 54.81 200 SER A O 1
ATOM 1575 N N . GLN A 1 201 ? 5.121 15.932 -24.048 1.00 55.19 201 GLN A N 1
ATOM 1576 C CA . GLN A 1 201 ? 4.522 16.509 -25.247 1.00 55.19 201 GLN A CA 1
ATOM 1577 C C . GLN A 1 201 ? 3.557 17.556 -24.690 1.00 55.19 201 GLN A C 1
ATOM 1579 O O . GLN A 1 201 ? 2.639 17.209 -23.933 1.00 55.19 201 GLN A O 1
ATOM 1584 N N . ALA A 1 202 ? 3.861 18.837 -24.882 1.00 54.25 202 ALA A N 1
ATOM 1585 C CA . ALA A 1 202 ? 2.940 19.878 -24.485 1.00 54.25 202 ALA A CA 1
ATOM 1586 C C . ALA A 1 202 ? 1.687 19.605 -25.308 1.00 54.25 202 ALA A C 1
ATOM 1588 O O . ALA A 1 202 ? 1.713 19.708 -26.528 1.00 54.25 202 ALA A O 1
ATOM 1589 N N . VAL A 1 203 ? 0.626 19.130 -24.657 1.00 63.69 203 VAL A N 1
ATOM 1590 C CA . VAL A 1 203 ? -0.651 18.977 -25.338 1.00 63.69 203 VAL A CA 1
ATOM 1591 C C . VAL A 1 203 ? -1.087 20.396 -25.667 1.00 63.69 203 VAL A C 1
ATOM 1593 O O . VAL A 1 203 ? -1.473 21.145 -24.764 1.00 63.69 203 VAL A O 1
ATOM 1596 N N . ILE A 1 204 ? -0.942 20.774 -26.934 1.00 68.81 204 ILE A N 1
ATOM 1597 C CA . ILE A 1 204 ? -1.396 22.063 -27.434 1.00 68.81 204 ILE A CA 1
ATOM 1598 C C . ILE A 1 204 ? -2.911 22.077 -27.250 1.00 68.81 204 ILE A C 1
ATOM 1600 O O . ILE A 1 204 ? -3.618 21.169 -27.684 1.00 68.81 204 ILE A O 1
ATOM 1604 N N . LEU A 1 205 ? -3.405 23.079 -26.528 1.00 70.38 205 LEU A N 1
ATOM 1605 C CA . LEU A 1 205 ? -4.831 23.266 -26.302 1.00 70.38 205 LEU A CA 1
ATOM 1606 C C . LEU A 1 205 ? -5.455 23.875 -27.555 1.00 70.38 205 LEU A C 1
ATOM 1608 O O . LEU A 1 205 ? -5.729 25.073 -27.583 1.00 70.38 205 LEU A O 1
ATOM 1612 N N . THR A 1 206 ? -5.664 23.050 -28.580 1.00 77.31 206 THR A N 1
ATOM 1613 C CA . THR A 1 206 ? -6.392 23.476 -29.775 1.00 77.31 206 THR A CA 1
ATOM 1614 C C . THR A 1 206 ? -7.853 23.806 -29.420 1.00 77.31 206 THR A C 1
ATOM 1616 O O . THR A 1 206 ? -8.367 23.316 -28.398 1.00 77.31 206 THR A O 1
ATOM 1619 N N . PRO A 1 207 ? -8.543 24.646 -30.211 1.00 76.94 207 PRO A N 1
ATOM 1620 C CA . PRO A 1 207 ? -9.964 24.938 -30.013 1.00 76.94 207 PRO A CA 1
ATOM 1621 C C . PRO A 1 207 ? -10.830 23.669 -29.942 1.00 76.94 207 PRO A C 1
ATOM 1623 O O . PRO A 1 207 ? -11.693 23.552 -29.065 1.00 76.94 207 PRO A O 1
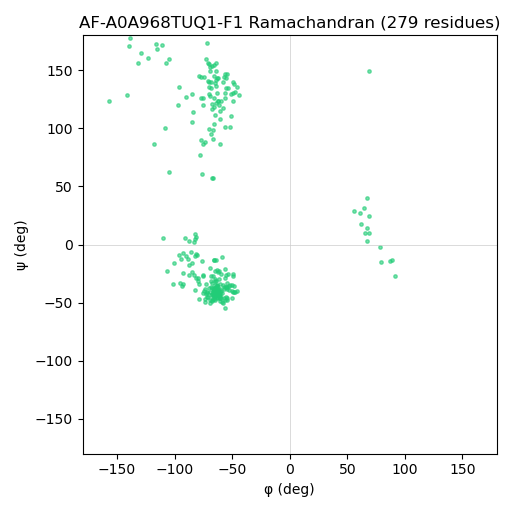ATOM 1626 N N . GLU A 1 208 ? -10.525 22.673 -30.773 1.00 76.56 208 GLU A N 1
ATOM 1627 C CA . GLU A 1 208 ? -11.208 21.376 -30.837 1.00 76.56 208 GLU A CA 1
ATOM 1628 C C . GLU A 1 208 ? -10.979 20.592 -29.544 1.00 76.56 208 GLU A C 1
ATOM 1630 O O . GLU A 1 208 ? -11.926 20.112 -28.915 1.00 76.56 208 GLU A O 1
ATOM 1635 N N . LEU A 1 209 ? -9.730 20.526 -29.070 1.00 74.62 209 LEU A N 1
ATOM 1636 C CA . LEU A 1 209 ? -9.417 19.863 -27.810 1.00 74.62 209 LEU A CA 1
ATOM 1637 C C . LEU A 1 209 ? -10.078 20.577 -26.624 1.00 74.62 209 LEU A C 1
ATOM 1639 O O . LEU A 1 209 ? -10.565 19.919 -25.703 1.00 74.62 209 LEU A O 1
ATOM 1643 N N . ARG A 1 210 ? -10.156 21.912 -26.634 1.00 78.06 210 ARG A N 1
ATOM 1644 C CA . ARG A 1 210 ? -10.869 22.678 -25.600 1.00 78.06 210 ARG A CA 1
ATOM 1645 C C . ARG A 1 210 ? -12.371 22.360 -25.606 1.00 78.06 210 ARG A C 1
ATOM 1647 O O . ARG A 1 210 ? -12.953 22.250 -24.524 1.00 78.06 210 ARG A O 1
ATOM 1654 N N . ALA A 1 211 ? -12.982 22.159 -26.775 1.00 78.12 211 ALA A N 1
ATOM 1655 C CA . ALA A 1 211 ? -14.376 21.726 -26.897 1.00 78.12 211 ALA A CA 1
ATOM 1656 C C . ALA A 1 211 ? -14.582 20.293 -26.373 1.00 78.12 211 ALA A C 1
ATOM 1658 O O . ALA A 1 211 ? -15.502 20.045 -25.585 1.00 78.12 211 ALA A O 1
ATOM 1659 N N . VAL A 1 212 ? -13.677 19.366 -26.706 1.00 77.94 212 VAL A N 1
ATOM 1660 C CA . VAL A 1 212 ? -13.685 17.995 -26.165 1.00 77.94 212 VAL A CA 1
ATOM 1661 C C . VAL A 1 212 ? -13.527 18.020 -24.640 1.00 77.94 212 VAL A C 1
ATOM 1663 O O . VAL A 1 212 ? -14.298 17.379 -23.932 1.00 77.94 212 VAL A O 1
ATOM 1666 N N . LEU A 1 213 ? -12.616 18.829 -24.090 1.00 75.88 213 LEU A N 1
ATOM 1667 C CA . LEU A 1 213 ? -12.385 18.946 -22.643 1.00 75.88 213 LEU A CA 1
ATOM 1668 C C . LEU A 1 213 ? -13.578 19.510 -21.849 1.00 75.88 213 LEU A C 1
ATOM 1670 O O . LEU A 1 213 ? -13.572 19.386 -20.624 1.00 75.88 213 LEU A O 1
ATOM 1674 N N . LYS A 1 214 ? -14.600 20.098 -22.488 1.00 77.12 214 LYS A N 1
ATOM 1675 C CA . LYS A 1 214 ? -15.846 20.524 -21.818 1.00 77.12 214 LYS A CA 1
ATOM 1676 C C . LYS A 1 214 ? -16.857 19.378 -21.644 1.00 77.12 214 LYS A C 1
ATOM 1678 O O . LYS A 1 214 ? -17.618 19.394 -20.680 1.00 77.12 214 LYS A O 1
ATOM 1683 N N . GLN A 1 215 ? -16.826 18.345 -22.489 1.00 71.44 215 GLN A N 1
ATOM 1684 C CA . GLN A 1 215 ? -17.749 17.196 -22.424 1.00 71.44 215 GLN A CA 1
ATOM 1685 C C . GLN A 1 215 ? -17.438 16.260 -21.235 1.00 71.44 215 GLN A C 1
ATOM 1687 O O . GLN A 1 215 ? -16.316 16.281 -20.735 1.00 71.44 215 GLN A O 1
ATOM 1692 N N . PRO A 1 216 ? -18.363 15.410 -20.748 1.00 67.44 216 PRO A N 1
ATOM 1693 C CA . PRO A 1 216 ? -18.110 14.502 -19.620 1.00 67.44 216 PRO A CA 1
ATOM 1694 C C . PRO A 1 216 ? -16.884 13.585 -19.792 1.00 67.44 216 PRO A C 1
ATOM 1696 O O . PRO A 1 216 ? -16.566 13.138 -20.894 1.00 67.44 216 PRO A O 1
ATOM 1699 N N . VAL A 1 217 ? -16.194 13.266 -18.687 1.00 65.75 217 VAL A N 1
ATOM 1700 C CA . VAL A 1 217 ? -14.913 12.519 -18.701 1.00 65.75 217 VAL A CA 1
ATOM 1701 C C . VAL A 1 217 ? -15.038 11.154 -19.398 1.00 65.75 217 VAL A C 1
ATOM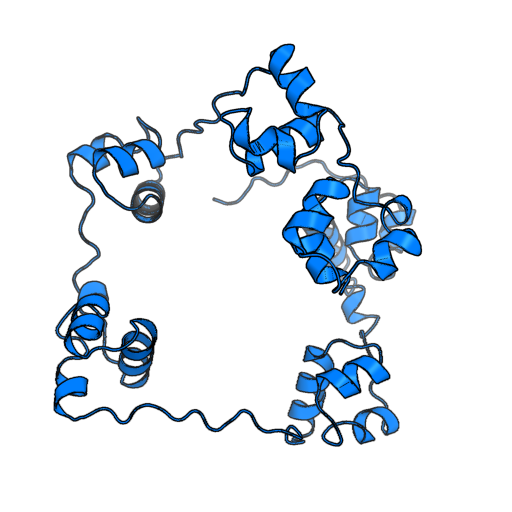 1703 O O . VAL A 1 217 ? -14.158 10.775 -20.166 1.00 65.75 217 VAL A O 1
ATOM 1706 N N . HIS A 1 218 ? -16.159 10.453 -19.209 1.00 64.69 218 HIS A N 1
ATOM 1707 C CA . HIS A 1 218 ? -16.407 9.147 -19.829 1.00 64.69 218 HIS A CA 1
ATOM 1708 C C . HIS A 1 218 ? -16.600 9.218 -21.360 1.00 64.69 218 HIS A C 1
ATOM 1710 O O . HIS A 1 218 ? -16.257 8.267 -22.049 1.00 64.69 218 HIS A O 1
ATOM 1716 N N . LYS A 1 219 ? -17.073 10.347 -21.919 1.00 64.44 219 LYS A N 1
ATOM 1717 C CA . LYS A 1 219 ? -17.239 10.531 -23.382 1.00 64.44 219 LYS A CA 1
ATOM 1718 C C . LYS A 1 219 ? -15.966 11.003 -24.086 1.00 64.44 219 LYS A C 1
ATOM 1720 O O . LYS A 1 219 ? -15.869 10.951 -25.306 1.00 64.44 219 LYS A O 1
ATOM 1725 N N . THR A 1 220 ? -15.000 11.502 -23.320 1.00 66.69 220 THR A N 1
ATOM 1726 C CA . THR A 1 220 ? -13.838 12.250 -23.837 1.00 66.69 220 THR A CA 1
ATOM 1727 C C . THR A 1 220 ? -12.545 11.454 -23.791 1.00 66.69 220 THR A C 1
ATOM 1729 O O . THR A 1 220 ? -11.651 11.718 -24.588 1.00 66.69 220 THR A O 1
ATOM 1732 N N . SER A 1 221 ? -12.465 10.446 -22.915 1.00 58.16 221 SER A N 1
ATOM 1733 C CA . SER A 1 221 ? -11.264 9.625 -22.735 1.00 58.16 221 SER A CA 1
ATOM 1734 C C . SER A 1 221 ? -10.880 8.783 -23.958 1.00 58.16 221 SER A C 1
ATOM 1736 O O . SER A 1 221 ? -9.723 8.398 -24.049 1.00 58.16 221 SER A O 1
ATOM 1738 N N . HIS A 1 222 ? -11.824 8.482 -24.857 1.00 59.28 222 HIS A N 1
ATOM 1739 C CA . HIS A 1 222 ? -11.570 7.724 -26.093 1.00 59.28 222 HIS A CA 1
ATOM 1740 C C . HIS A 1 222 ? -11.451 8.615 -27.339 1.00 59.28 222 HIS A C 1
ATOM 1742 O O . HIS A 1 222 ? -10.994 8.151 -28.374 1.00 59.28 222 HIS A O 1
ATOM 1748 N N . ARG A 1 223 ? -11.896 9.879 -27.257 1.00 58.12 223 ARG A N 1
ATOM 1749 C CA . ARG A 1 223 ? -11.964 10.813 -28.397 1.00 58.12 223 ARG A CA 1
ATOM 1750 C C . ARG A 1 223 ? -10.720 11.674 -28.545 1.00 58.12 223 ARG A C 1
ATOM 1752 O O . ARG A 1 223 ? -10.358 12.044 -29.651 1.00 58.12 223 ARG A O 1
ATOM 1759 N N . ALA A 1 224 ? -10.102 12.030 -27.426 1.00 59.59 224 ALA A N 1
ATOM 1760 C CA . ALA A 1 224 ? -8.796 12.653 -27.432 1.00 59.59 224 ALA A CA 1
ATOM 1761 C C . ALA A 1 224 ? -7.788 11.534 -27.192 1.00 59.59 224 ALA A C 1
ATOM 1763 O O . ALA A 1 224 ? -7.885 10.881 -26.155 1.00 59.59 224 ALA A O 1
ATOM 1764 N N . ASP A 1 225 ? -6.859 11.311 -28.121 1.00 62.09 225 ASP A N 1
ATOM 1765 C CA . ASP A 1 225 ? -5.758 10.337 -28.029 1.00 62.09 225 ASP A CA 1
ATOM 1766 C C . ASP A 1 225 ? -4.750 10.732 -26.922 1.00 62.09 225 ASP A C 1
ATOM 1768 O O . ASP A 1 225 ? -3.583 11.060 -27.123 1.00 62.09 225 ASP A O 1
ATOM 1772 N N . ILE A 1 226 ? -5.268 10.864 -25.703 1.00 69.19 226 ILE A N 1
ATOM 1773 C CA . ILE A 1 226 ? -4.660 11.505 -24.549 1.00 69.19 226 ILE A CA 1
ATOM 1774 C C . ILE A 1 226 ? -5.019 10.657 -23.338 1.00 69.19 226 ILE A C 1
ATOM 1776 O O . ILE A 1 226 ? -6.185 10.387 -23.058 1.00 69.19 226 ILE A O 1
ATOM 1780 N N . SER A 1 227 ? -4.008 10.292 -22.545 1.00 68.88 227 SER A N 1
ATOM 1781 C CA . SER A 1 227 ? -4.245 9.497 -21.339 1.00 68.88 227 SER A CA 1
ATOM 1782 C C . SER A 1 227 ? -5.263 10.162 -20.400 1.00 68.88 227 SER A C 1
ATOM 1784 O O . SER A 1 227 ? -5.223 11.378 -20.175 1.00 68.88 227 SER A O 1
ATOM 1786 N N . HIS A 1 228 ? -6.098 9.348 -19.749 1.00 70.25 228 HIS A N 1
ATOM 1787 C CA . HIS A 1 228 ? -7.071 9.789 -18.742 1.00 70.25 228 HIS A CA 1
ATOM 1788 C C . HIS A 1 228 ? -6.455 10.737 -17.692 1.00 70.25 228 HIS A C 1
ATOM 1790 O O . HIS A 1 228 ? -7.020 11.767 -17.321 1.00 70.25 228 HIS A O 1
ATOM 1796 N N . SER A 1 229 ? -5.231 10.431 -17.252 1.00 68.88 229 SER A N 1
ATOM 1797 C CA . SER A 1 229 ? -4.500 11.241 -16.273 1.00 68.88 229 SER A CA 1
ATOM 1798 C C . SER A 1 229 ? -4.090 12.622 -16.804 1.00 68.88 229 SER A C 1
ATOM 1800 O O . SER A 1 229 ? -4.051 13.593 -16.042 1.00 68.88 229 SER A O 1
ATOM 1802 N N . THR A 1 230 ? -3.784 12.724 -18.098 1.00 74.88 230 THR A N 1
ATOM 1803 C CA . THR A 1 230 ? -3.434 13.977 -18.775 1.00 74.88 230 THR A CA 1
ATOM 1804 C C . THR A 1 230 ? -4.684 14.823 -18.997 1.00 74.88 230 THR A C 1
ATOM 1806 O O . THR A 1 230 ? -4.667 16.011 -18.675 1.00 74.88 230 THR A O 1
ATOM 1809 N N . LEU A 1 231 ? -5.796 14.207 -19.405 1.00 76.38 231 LEU A N 1
ATOM 1810 C CA . LEU A 1 231 ? -7.101 14.858 -19.551 1.00 76.38 231 LEU A CA 1
ATOM 1811 C C . LEU A 1 231 ? -7.552 15.532 -18.241 1.00 76.38 231 LEU A C 1
ATOM 1813 O O . LEU A 1 231 ? -7.885 16.719 -18.229 1.00 76.38 231 LEU A O 1
ATOM 1817 N N . LEU A 1 232 ? -7.464 14.831 -17.103 1.00 74.62 232 LEU A N 1
ATOM 1818 C CA . LEU A 1 232 ? -7.789 15.400 -15.784 1.00 74.62 232 LEU A CA 1
ATOM 1819 C C . LEU A 1 232 ? -6.846 16.537 -15.349 1.00 74.62 232 LEU A C 1
ATOM 1821 O O . LEU A 1 232 ? -7.246 17.422 -14.589 1.00 74.62 232 LEU A O 1
ATOM 1825 N N . LYS A 1 233 ? -5.578 16.525 -15.781 1.00 74.88 233 LYS A N 1
ATOM 1826 C CA . LYS A 1 233 ? -4.638 17.633 -15.523 1.00 74.88 233 LYS A CA 1
ATOM 1827 C C . LYS A 1 233 ? -4.987 18.860 -16.364 1.00 74.88 233 LYS A C 1
ATOM 1829 O O . LYS A 1 233 ? -4.964 19.963 -15.826 1.00 74.88 233 LYS A O 1
ATOM 1834 N N . LEU A 1 234 ? -5.336 18.673 -17.637 1.00 78.12 234 LEU A N 1
ATOM 1835 C CA . LEU A 1 234 ? -5.722 19.763 -18.539 1.00 78.12 234 LEU A CA 1
ATOM 1836 C C . LEU A 1 234 ? -7.020 20.440 -18.089 1.00 78.12 234 LEU A C 1
ATOM 1838 O O . LEU A 1 234 ? -7.056 21.663 -17.997 1.00 78.12 234 LEU A O 1
ATOM 1842 N N . ARG A 1 235 ? -8.045 19.674 -17.690 1.00 80.19 235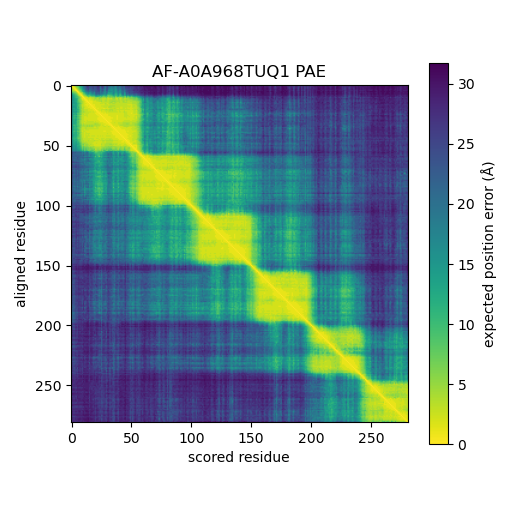 ARG A N 1
ATOM 1843 C CA . ARG A 1 235 ? -9.293 20.247 -17.145 1.00 80.19 235 ARG A CA 1
ATOM 1844 C C . ARG A 1 235 ? -9.060 21.070 -15.883 1.00 80.19 235 ARG A C 1
ATOM 1846 O O . ARG A 1 235 ? -9.594 22.166 -15.773 1.00 80.19 235 ARG A O 1
ATOM 1853 N N . ARG A 1 236 ? -8.215 20.580 -14.965 1.00 76.00 236 ARG A N 1
ATOM 1854 C CA . ARG A 1 236 ? -7.830 21.332 -13.758 1.00 76.00 236 ARG A CA 1
ATOM 1855 C C . ARG A 1 236 ? -7.110 22.637 -14.089 1.00 76.00 236 ARG A C 1
ATOM 1857 O O . ARG A 1 236 ? -7.417 23.645 -13.472 1.00 76.00 236 ARG A O 1
ATOM 1864 N N . ARG A 1 237 ? -6.191 22.625 -15.064 1.00 78.19 237 ARG A N 1
ATOM 1865 C CA . ARG A 1 237 ? -5.499 23.840 -15.535 1.00 78.19 237 ARG A CA 1
ATOM 1866 C C . ARG A 1 237 ? -6.459 24.859 -16.150 1.00 78.19 237 ARG A C 1
ATOM 1868 O O . ARG A 1 237 ? -6.265 26.046 -15.957 1.00 78.19 237 ARG A O 1
ATOM 1875 N N . LEU A 1 238 ? -7.491 24.391 -16.849 1.00 77.25 238 LEU A N 1
ATOM 1876 C CA . LEU A 1 238 ? -8.534 25.230 -17.445 1.00 77.25 238 LEU A CA 1
ATOM 1877 C C . LEU A 1 238 ? -9.640 25.640 -16.459 1.00 77.25 238 LEU A C 1
ATOM 1879 O O . LEU A 1 238 ? -10.642 26.206 -16.882 1.00 77.25 238 LEU A O 1
ATOM 1883 N N . GLY A 1 239 ? -9.528 25.296 -15.171 1.00 72.50 239 GLY A N 1
ATOM 1884 C CA . GLY A 1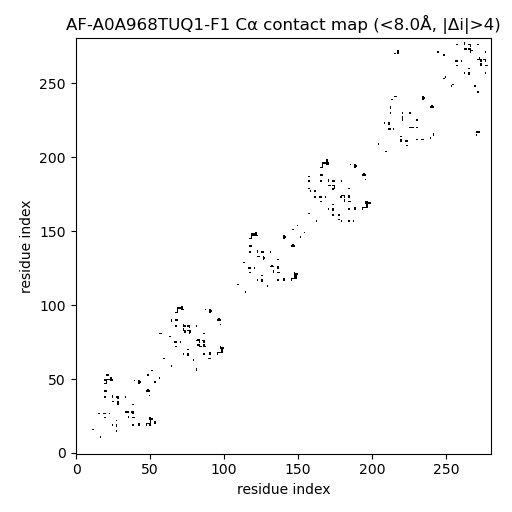 239 ? -10.575 25.581 -14.184 1.00 72.50 239 GLY A CA 1
ATOM 1885 C C . GLY A 1 239 ? -11.893 24.831 -14.425 1.00 72.50 239 GLY A C 1
ATOM 1886 O O . GLY A 1 239 ? -12.882 25.095 -13.744 1.00 72.50 239 GLY A O 1
ATOM 1887 N N . ILE A 1 240 ? -11.921 23.863 -15.350 1.00 72.69 240 ILE A N 1
ATOM 1888 C CA . ILE A 1 240 ? -13.087 23.022 -15.629 1.00 72.69 240 ILE A CA 1
ATOM 1889 C C . ILE A 1 240 ? -13.219 22.041 -14.464 1.00 72.69 240 ILE A C 1
ATOM 1891 O O . ILE A 1 240 ? -12.666 20.934 -14.478 1.00 72.69 240 ILE A O 1
ATOM 1895 N N . LYS A 1 241 ? -13.937 22.466 -13.420 1.00 58.59 241 LYS A N 1
ATOM 1896 C CA . LYS A 1 241 ? -14.351 21.594 -12.322 1.00 58.59 241 LYS A CA 1
ATOM 1897 C C . LYS A 1 241 ? -15.175 20.470 -12.941 1.00 58.59 241 LYS A C 1
ATOM 1899 O O . LYS A 1 241 ? -16.207 20.714 -13.561 1.00 58.59 241 LYS A O 1
ATOM 1904 N N . GLY A 1 242 ? -14.702 19.230 -12.823 1.00 55.12 242 GLY A N 1
ATOM 1905 C CA . GLY A 1 242 ? -15.549 18.092 -13.153 1.00 55.12 242 GLY A CA 1
ATOM 1906 C C . GLY A 1 242 ? -16.805 18.211 -12.301 1.00 55.12 242 GLY A C 1
ATOM 1907 O O . GLY A 1 242 ? -16.676 18.352 -11.082 1.00 55.12 242 GLY A O 1
ATOM 1908 N N . LYS A 1 243 ? -17.993 18.185 -12.917 1.00 51.66 243 LYS A N 1
ATOM 1909 C CA . LYS A 1 243 ? -19.219 17.929 -12.164 1.00 51.66 243 LYS A CA 1
ATOM 1910 C C . LYS A 1 243 ? -18.978 16.592 -11.468 1.00 51.66 243 LYS A C 1
ATOM 1912 O O . LYS A 1 243 ? -19.009 15.542 -12.109 1.00 51.66 243 LYS A O 1
ATOM 1917 N N . LYS A 1 244 ? -18.641 16.619 -10.173 1.00 49.31 244 LYS A N 1
ATOM 1918 C CA . LYS A 1 244 ? -18.911 15.453 -9.339 1.00 49.31 244 LYS A CA 1
ATOM 1919 C C . LYS A 1 244 ? -20.397 15.193 -9.560 1.00 49.31 244 LYS A C 1
ATOM 1921 O O . LYS A 1 244 ? -21.137 16.178 -9.567 1.00 49.31 244 LYS A O 1
ATOM 1926 N N . PRO A 1 245 ? -20.835 13.953 -9.789 1.00 49.16 245 PRO A N 1
ATOM 1927 C CA . PRO A 1 245 ? -22.241 13.653 -9.622 1.00 49.16 245 PRO A CA 1
ATOM 1928 C C . PRO A 1 245 ? -22.644 14.142 -8.233 1.00 49.16 245 PRO A C 1
ATOM 1930 O O . PRO A 1 245 ? -22.243 13.572 -7.218 1.00 49.16 245 PRO A O 1
ATOM 1933 N N . GLY A 1 246 ? -23.283 15.308 -8.206 1.00 52.44 246 GLY A N 1
ATOM 1934 C CA . GLY A 1 246 ? -23.836 15.894 -7.008 1.00 52.44 246 GLY A CA 1
ATOM 1935 C C . GLY A 1 246 ? -25.055 15.085 -6.609 1.00 52.44 246 GLY A C 1
ATOM 1936 O O . GLY A 1 246 ? -25.512 14.208 -7.347 1.00 52.44 246 GLY A O 1
ATOM 1937 N N . VAL A 1 247 ? -25.600 15.405 -5.443 1.00 52.22 247 VAL A N 1
ATOM 1938 C CA . VAL A 1 247 ? -26.864 14.847 -4.945 1.00 52.22 247 VAL A CA 1
ATOM 1939 C C . VAL A 1 247 ? -27.977 14.923 -6.014 1.00 52.22 247 VAL A C 1
ATOM 1941 O O . VAL A 1 247 ? -28.807 14.029 -6.091 1.00 52.22 247 VAL A O 1
ATOM 1944 N N . GLU A 1 248 ? -27.895 15.890 -6.933 1.00 57.53 248 GLU A N 1
ATOM 1945 C CA . GLU A 1 248 ? -28.778 16.091 -8.093 1.00 57.53 248 GLU A CA 1
ATOM 1946 C C . GLU A 1 248 ? -28.932 14.888 -9.046 1.00 57.53 248 GLU A C 1
ATOM 1948 O O . GLU A 1 248 ? -30.002 14.706 -9.616 1.00 57.53 248 GLU A O 1
ATOM 1953 N N . CYS A 1 249 ? -27.907 14.045 -9.238 1.00 61.16 249 CYS A N 1
ATOM 1954 C CA . CYS A 1 249 ? -28.033 12.865 -10.116 1.00 61.16 249 CYS A CA 1
ATOM 1955 C C . CYS A 1 249 ? -28.690 11.659 -9.422 1.00 61.16 249 CYS A C 1
ATOM 1957 O O . CYS A 1 249 ? -29.042 10.684 -10.083 1.00 61.16 249 CYS A O 1
ATOM 1959 N N . TRP A 1 250 ? -28.868 11.733 -8.100 1.00 71.69 250 TRP A N 1
ATOM 1960 C CA . TRP A 1 250 ? -29.470 10.694 -7.268 1.00 71.69 250 TRP A CA 1
ATOM 1961 C C . TRP A 1 250 ? -30.890 11.085 -6.869 1.00 71.69 250 TRP A C 1
ATOM 1963 O O . TRP A 1 250 ? -31.195 11.247 -5.690 1.00 71.69 250 TRP A O 1
ATOM 1973 N N . THR A 1 251 ? -31.771 11.242 -7.855 1.00 75.31 251 THR A N 1
ATOM 1974 C CA . THR A 1 251 ? -33.198 11.437 -7.575 1.00 75.31 251 THR A CA 1
ATOM 1975 C C . THR A 1 251 ? -33.816 10.138 -7.036 1.00 75.31 251 THR A C 1
ATOM 1977 O O . THR A 1 251 ? -33.320 9.051 -7.355 1.00 75.31 251 THR A O 1
ATOM 1980 N N . PRO A 1 252 ? -34.923 10.196 -6.270 1.00 75.94 252 PRO A N 1
ATOM 1981 C CA . PRO A 1 252 ? -35.614 8.995 -5.784 1.00 75.94 252 PRO A CA 1
ATOM 1982 C C . PRO A 1 252 ? -35.940 7.992 -6.904 1.00 75.94 252 PRO A C 1
ATOM 1984 O O . PRO A 1 252 ? -35.802 6.784 -6.730 1.00 75.94 252 PRO A O 1
ATOM 1987 N N . LYS A 1 253 ? -36.260 8.501 -8.103 1.00 77.31 253 LYS A N 1
ATOM 1988 C CA . LYS A 1 253 ? -36.504 7.704 -9.313 1.00 77.31 253 LYS A CA 1
ATOM 1989 C C . LYS A 1 253 ? -35.258 6.952 -9.799 1.00 77.31 253 LYS A C 1
ATOM 1991 O O . LYS A 1 253 ? -35.375 5.811 -10.230 1.00 77.31 253 LYS A O 1
ATOM 1996 N N . VAL A 1 254 ? -34.077 7.570 -9.728 1.00 75.50 254 VAL A N 1
ATOM 1997 C CA . VAL A 1 254 ? -32.798 6.952 -10.125 1.00 75.50 254 VAL A CA 1
ATOM 1998 C C . VAL A 1 254 ? -32.339 5.927 -9.091 1.00 75.50 254 VAL A C 1
ATOM 2000 O O . VAL A 1 254 ? -31.890 4.844 -9.461 1.00 75.50 254 VAL A O 1
ATOM 2003 N N . VAL A 1 255 ? -32.502 6.227 -7.799 1.00 77.00 255 VAL A N 1
ATOM 2004 C CA . VAL A 1 255 ? -32.179 5.287 -6.712 1.00 77.00 255 VAL A CA 1
ATOM 2005 C C . VAL A 1 255 ? -33.048 4.029 -6.803 1.00 77.00 255 VAL A C 1
ATOM 2007 O O . VAL A 1 255 ? -32.528 2.927 -6.669 1.00 77.00 255 VAL A O 1
ATOM 2010 N N . ALA A 1 256 ? -34.333 4.166 -7.150 1.00 79.69 256 ALA A N 1
ATOM 2011 C CA . ALA A 1 256 ? -35.244 3.036 -7.353 1.00 79.69 256 ALA A CA 1
ATOM 2012 C C . ALA A 1 256 ? -34.884 2.122 -8.549 1.00 79.69 256 ALA A C 1
ATOM 2014 O O . ALA A 1 256 ? -35.436 1.025 -8.669 1.00 79.69 256 ALA A O 1
ATOM 2015 N N . GLN A 1 257 ? -33.988 2.560 -9.444 1.00 77.44 257 GLN A N 1
ATOM 2016 C CA . GLN A 1 257 ? -33.488 1.762 -10.571 1.00 77.44 257 GLN A CA 1
ATOM 2017 C C . GLN A 1 257 ? -32.174 1.027 -10.262 1.00 77.44 257 GLN A C 1
ATOM 2019 O O . GLN A 1 257 ? -31.801 0.124 -11.019 1.00 77.44 257 GLN A O 1
ATOM 2024 N N . ILE A 1 258 ? -31.492 1.359 -9.157 1.00 74.25 258 ILE A N 1
ATOM 2025 C CA . ILE A 1 258 ? -30.284 0.651 -8.709 1.00 74.25 258 ILE A CA 1
ATOM 2026 C C . ILE A 1 258 ? -30.676 -0.792 -8.358 1.00 74.25 258 ILE A C 1
ATOM 2028 O O . ILE A 1 258 ? -31.559 -1.023 -7.537 1.00 74.25 258 ILE A O 1
ATOM 2032 N N . GLY A 1 259 ? -30.050 -1.772 -9.015 1.00 70.94 259 GLY A N 1
ATOM 2033 C CA . GLY A 1 259 ? -30.370 -3.198 -8.867 1.00 70.94 259 GLY A CA 1
ATOM 2034 C C . GLY A 1 259 ? -31.455 -3.730 -9.814 1.00 70.94 259 GLY A C 1
ATOM 2035 O O . GLY A 1 259 ? -31.558 -4.943 -9.963 1.00 70.94 259 GLY A O 1
ATOM 2036 N N . LYS A 1 260 ? -32.214 -2.856 -10.497 1.00 80.44 260 LYS A N 1
ATOM 2037 C CA . LYS A 1 260 ? -33.154 -3.238 -11.576 1.00 80.44 260 LYS A CA 1
ATOM 2038 C C . LYS A 1 260 ? -32.531 -3.120 -12.970 1.00 80.44 260 LYS A C 1
ATOM 2040 O O . LYS A 1 260 ? -32.860 -3.899 -13.857 1.00 80.44 260 LYS A O 1
ATOM 2045 N N . LYS A 1 261 ? -31.636 -2.147 -13.169 1.00 79.56 261 LYS A N 1
ATOM 2046 C CA . LYS A 1 261 ? -30.809 -1.997 -14.379 1.00 79.56 261 LYS A CA 1
ATOM 2047 C C . LYS A 1 261 ? -29.361 -2.378 -14.080 1.00 79.56 261 LYS A C 1
ATOM 2049 O O . LYS A 1 261 ? -28.920 -2.280 -12.936 1.00 79.56 261 LYS A O 1
ATOM 2054 N N . SER A 1 262 ? -28.608 -2.766 -15.111 1.00 80.38 262 SER A N 1
ATOM 2055 C CA . SER A 1 262 ? -27.165 -2.988 -14.962 1.00 80.38 262 SER A CA 1
ATOM 2056 C C . SER A 1 262 ? -26.443 -1.684 -14.598 1.00 80.38 262 SER A C 1
ATOM 2058 O O . SER A 1 262 ? -26.764 -0.617 -15.134 1.00 80.38 262 SER A O 1
ATOM 2060 N N . ASP A 1 263 ? -25.440 -1.767 -13.718 1.00 77.69 263 ASP A N 1
ATOM 2061 C CA . ASP A 1 263 ? -24.656 -0.607 -13.268 1.00 77.69 263 ASP A CA 1
ATOM 2062 C C . ASP A 1 263 ? -24.042 0.154 -14.452 1.00 77.69 263 ASP A C 1
ATOM 2064 O O . ASP A 1 263 ? -24.006 1.384 -14.459 1.00 77.69 263 ASP A O 1
ATOM 2068 N N . THR A 1 264 ? -23.614 -0.567 -15.491 1.00 74.88 264 THR A N 1
ATOM 2069 C CA . THR A 1 264 ? -23.053 0.002 -16.721 1.00 74.88 264 THR A CA 1
ATOM 2070 C C . THR A 1 264 ? -24.095 0.790 -17.522 1.00 74.88 264 THR A C 1
ATOM 2072 O O . THR A 1 264 ? -23.784 1.856 -18.058 1.00 74.88 264 THR A O 1
ATOM 2075 N N . GLN A 1 265 ? -25.337 0.305 -17.602 1.00 76.06 265 GLN A N 1
ATOM 2076 C CA . GLN A 1 265 ? -26.426 0.989 -18.305 1.00 76.06 265 GLN A CA 1
ATOM 2077 C C . GLN A 1 265 ? -26.882 2.235 -17.541 1.00 76.06 265 GLN A C 1
ATOM 2079 O O . GLN A 1 265 ? -26.977 3.312 -18.129 1.00 76.06 265 GLN A O 1
ATOM 2084 N N . LEU A 1 266 ? -27.061 2.118 -16.224 1.00 77.00 266 LEU A N 1
ATOM 2085 C CA . LEU A 1 266 ? -27.435 3.244 -15.368 1.00 77.00 266 LEU A CA 1
ATOM 2086 C C . LEU A 1 266 ? -26.334 4.320 -15.341 1.00 77.00 266 LEU A C 1
ATOM 2088 O O . LEU A 1 266 ? -26.618 5.515 -15.403 1.00 77.00 266 LEU A O 1
ATOM 2092 N N . ALA A 1 267 ? -25.062 3.913 -15.346 1.00 72.75 267 ALA A N 1
ATOM 2093 C CA . ALA A 1 267 ? -23.928 4.829 -15.448 1.00 72.75 267 ALA A CA 1
ATOM 2094 C C . ALA A 1 267 ? -23.899 5.594 -16.783 1.00 72.75 267 ALA A C 1
ATOM 2096 O O . ALA A 1 267 ? -23.609 6.794 -16.792 1.00 72.75 267 ALA A O 1
ATOM 2097 N N . ARG A 1 268 ? -24.238 4.936 -17.903 1.00 72.88 268 ARG A N 1
ATOM 2098 C CA . ARG A 1 268 ? -24.351 5.583 -19.223 1.00 72.88 268 ARG A CA 1
ATOM 2099 C C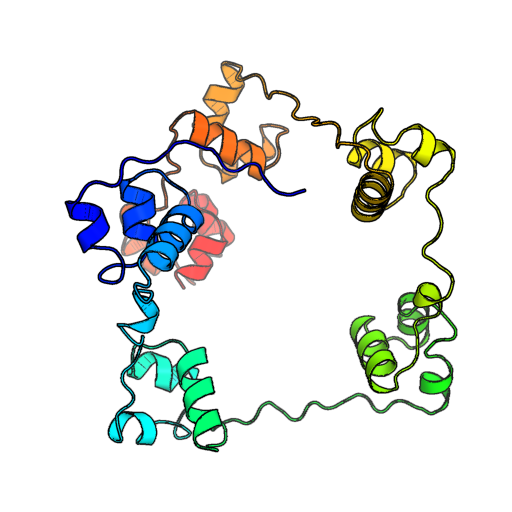 . ARG A 1 268 ? -25.497 6.594 -19.275 1.00 72.88 268 ARG A C 1
ATOM 2101 O O . ARG A 1 268 ? -25.275 7.697 -19.770 1.00 72.88 268 ARG A O 1
ATOM 2108 N N . GLU A 1 269 ? -26.672 6.245 -18.748 1.00 72.56 269 GLU A N 1
ATOM 2109 C CA . GLU A 1 269 ? -27.853 7.126 -18.703 1.00 72.56 269 GLU A CA 1
ATOM 2110 C C . GLU A 1 269 ? -27.593 8.386 -17.865 1.00 72.56 269 GLU A C 1
ATOM 2112 O O . GLU A 1 269 ? -27.889 9.500 -18.294 1.00 72.56 269 GLU A O 1
ATOM 2117 N N . LEU A 1 270 ? -26.959 8.226 -16.701 1.00 68.31 270 LEU A N 1
ATOM 2118 C CA . LEU A 1 270 ? -26.632 9.331 -15.793 1.00 68.31 270 LEU A CA 1
ATOM 2119 C C . LEU A 1 270 ? -25.367 10.103 -16.202 1.00 68.31 270 LEU A C 1
ATOM 2121 O O . LEU A 1 270 ? -25.042 11.135 -15.613 1.00 68.31 270 LEU A O 1
ATOM 2125 N N . GLY A 1 271 ? -24.615 9.604 -17.185 1.00 64.44 271 GLY A N 1
ATOM 2126 C CA . GLY A 1 271 ? -23.348 10.193 -17.607 1.00 64.44 271 GLY A CA 1
ATOM 2127 C C . GLY A 1 271 ? -22.254 10.152 -16.529 1.00 64.44 271 GLY A C 1
ATOM 2128 O O . GLY A 1 271 ? -21.387 11.036 -16.482 1.00 64.44 271 GLY A O 1
ATOM 2129 N N . ILE A 1 272 ? -22.273 9.134 -15.669 1.00 68.12 272 ILE A N 1
ATOM 2130 C CA . ILE A 1 272 ? -21.324 8.936 -14.564 1.00 68.12 272 ILE A CA 1
ATOM 2131 C C . ILE A 1 272 ? -20.484 7.672 -14.782 1.00 68.12 272 ILE A C 1
ATOM 2133 O O . ILE A 1 272 ? -20.727 6.885 -15.686 1.00 68.12 272 ILE A O 1
ATOM 2137 N N . HIS A 1 273 ? -19.431 7.496 -13.984 1.00 69.88 273 HIS A N 1
ATOM 2138 C CA . HIS A 1 273 ? -18.601 6.289 -14.039 1.00 69.88 273 HIS A CA 1
ATOM 2139 C C . HIS A 1 273 ? -19.304 5.116 -13.339 1.00 69.88 273 HIS A C 1
ATOM 2141 O O . HIS A 1 273 ? -19.929 5.331 -12.302 1.00 69.88 273 HIS A O 1
ATOM 2147 N N . GLU A 1 274 ? -19.148 3.889 -13.843 1.00 69.88 274 GLU A N 1
ATOM 2148 C CA . GLU A 1 274 ? -19.790 2.681 -13.290 1.00 69.88 274 GLU A CA 1
ATOM 2149 C C . GLU A 1 274 ? -19.483 2.480 -11.799 1.00 69.88 274 GLU A C 1
ATOM 2151 O O . GLU A 1 274 ? -20.390 2.317 -10.988 1.00 69.88 274 GLU A O 1
ATOM 2156 N N . ASP A 1 275 ? -18.217 2.635 -11.401 1.00 61.56 275 ASP A N 1
ATOM 2157 C CA . ASP A 1 275 ? -17.810 2.590 -9.987 1.00 61.56 275 ASP A CA 1
ATOM 2158 C C . ASP A 1 275 ? -18.540 3.591 -9.080 1.00 61.56 275 ASP A C 1
ATOM 2160 O O . ASP A 1 275 ? -18.510 3.453 -7.858 1.00 61.56 275 ASP A O 1
ATOM 2164 N N . THR A 1 276 ? -19.124 4.654 -9.631 1.00 66.62 276 THR A N 1
ATOM 2165 C CA . THR A 1 276 ? -19.918 5.619 -8.862 1.00 66.62 276 THR A CA 1
ATOM 2166 C C . THR A 1 276 ? -21.324 5.087 -8.588 1.00 66.62 276 THR A C 1
ATOM 2168 O O . THR A 1 276 ? -21.839 5.333 -7.502 1.00 66.62 276 THR A O 1
ATOM 2171 N N . VAL A 1 277 ? -21.908 4.320 -9.518 1.00 73.56 277 VAL A N 1
ATOM 2172 C CA . VAL A 1 277 ? -23.162 3.575 -9.304 1.00 73.56 277 VAL A CA 1
ATOM 2173 C C . VAL A 1 277 ? -22.940 2.454 -8.298 1.00 73.56 277 VAL A C 1
ATOM 2175 O O . VAL A 1 277 ? -23.644 2.375 -7.294 1.00 73.56 277 VAL A O 1
ATOM 2178 N N . ARG A 1 278 ? -21.867 1.680 -8.484 1.00 71.38 278 ARG A N 1
ATOM 2179 C CA . ARG A 1 278 ? -21.509 0.564 -7.600 1.00 71.38 278 ARG A CA 1
ATOM 2180 C C . ARG A 1 278 ? -21.254 0.985 -6.152 1.00 71.38 278 ARG A C 1
ATOM 2182 O O . ARG A 1 278 ? -21.547 0.231 -5.239 1.00 71.38 278 ARG A O 1
ATOM 2189 N N . ARG A 1 279 ? -20.698 2.183 -5.935 1.00 68.56 279 ARG A N 1
ATOM 2190 C CA . ARG A 1 279 ? -20.466 2.754 -4.593 1.00 68.56 279 ARG A CA 1
ATOM 2191 C C . ARG A 1 279 ? -21.726 3.306 -3.923 1.00 68.56 279 ARG A C 1
ATOM 2193 O O . ARG A 1 279 ? -21.653 3.647 -2.746 1.00 68.56 279 ARG A O 1
ATOM 2200 N N . LYS A 1 280 ? -22.814 3.493 -4.676 1.00 74.56 280 LYS A N 1
ATOM 2201 C CA . LYS A 1 280 ? -24.096 3.991 -4.163 1.00 74.56 280 LYS A CA 1
ATOM 2202 C C . LYS A 1 280 ? -25.03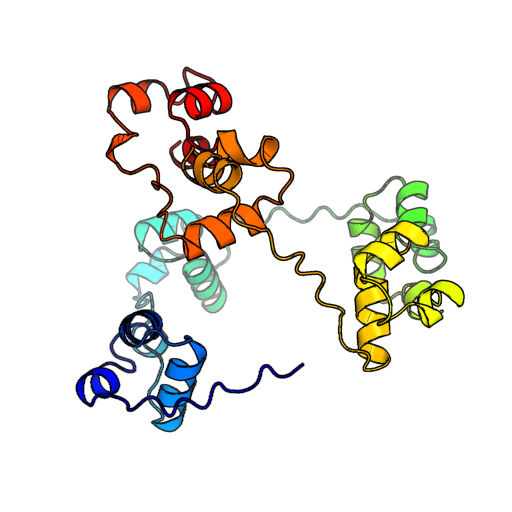7 2.854 -3.749 1.00 74.56 280 LYS A C 1
ATOM 2204 O O . LYS A 1 280 ? -25.909 3.107 -2.924 1.00 74.56 280 LYS A O 1
ATOM 2209 N N . ARG A 1 281 ? -24.851 1.659 -4.322 1.00 65.56 281 ARG A N 1
ATOM 2210 C CA . ARG A 1 281 ? -25.419 0.396 -3.833 1.00 65.56 281 ARG A CA 1
ATOM 2211 C C . ARG A 1 281 ? -24.908 0.087 -2.427 1.00 65.56 281 ARG A C 1
ATOM 2213 O O . ARG A 1 281 ? -25.721 -0.434 -1.640 1.00 65.56 281 ARG A O 1
#

Solvent-accessible surface area (backbone atoms only — not comparable to full-atom values): 17120 Å² total; per-residue (Å²): 133,84,77,76,79,77,84,66,83,73,80,76,51,70,75,58,59,72,37,56,32,76,41,56,52,60,62,56,13,63,75,69,76,50,56,54,67,59,43,51,50,54,29,52,77,69,69,46,61,50,23,69,70,76,48,56,85,63,84,85,44,75,73,60,57,70,45,55,40,78,41,48,42,58,58,45,11,63,76,71,73,41,54,39,67,56,44,51,47,54,30,53,75,70,69,47,61,59,58,70,61,77,75,77,79,80,68,80,86,76,51,74,69,61,56,68,50,55,41,76,45,55,49,61,59,50,12,63,76,71,72,48,59,46,66,59,44,49,51,50,30,56,73,70,68,48,60,52,47,61,72,74,70,49,71,81,75,73,54,71,74,55,56,77,36,58,59,75,46,40,49,64,53,51,17,64,77,66,74,42,60,44,69,58,48,52,43,54,32,52,73,70,67,45,65,80,55,76,81,68,73,75,78,74,82,42,74,67,54,52,56,46,65,70,49,56,70,87,74,31,49,81,71,44,102,48,57,64,73,54,53,58,50,52,27,56,73,70,66,50,72,74,80,65,85,48,75,81,72,61,40,74,74,51,56,69,37,66,85,76,49,57,49,65,58,53,13,60,76,72,68,49,58,42,72,60,47,62,72,71,110

Sequence (281 aa):
MRRKPLGSTIRWPKRLIALLGEVPDRVIADALGCGLSVVAEERQKRRIPSYATQHPRCEWTPEKDALLGKDSDRAVAAVLGVSQGAVATRRRSLGIPARWPPKEKVYRKWSKREIALLGTRPDTEIAEKIGVGLKLVYEMRKRLGIASPYSSQGRPELPAAALKLLGKIADTEISRRFGVGVRRVRRKRRELGIPPIRTSQAVILTPELRAVLKQPVHKTSHRADISHSTLLKLRRRLGIKGKKPGVECWTPKVVAQIGKKSDTQLARELGIHEDTVRRKR